Protein AF-A0A955WQE9-F1 (afdb_monomer_lite)

pLDDT: mean 76.76, std 16.3, range [36.97, 96.62]

Structure (mmCIF, N/CA/C/O backbone):
data_AF-A0A955WQE9-F1
#
_entry.id   AF-A0A955WQE9-F1
#
loop_
_atom_site.group_PDB
_atom_site.id
_atom_site.type_symbol
_atom_site.label_atom_id
_atom_site.label_alt_id
_atom_site.label_comp_id
_atom_site.label_asym_id
_atom_site.label_entity_id
_atom_site.label_seq_id
_atom_site.pdbx_PDB_ins_code
_atom_site.Cartn_x
_atom_site.Cartn_y
_atom_site.Cartn_z
_atom_site.occupancy
_atom_site.B_iso_or_equiv
_atom_site.auth_seq_id
_atom_site.auth_comp_id
_atom_site.auth_asym_id
_atom_site.auth_atom_id
_atom_site.pdbx_PDB_model_num
ATOM 1 N N . MET A 1 1 ? 27.965 -3.840 -51.020 1.00 37.88 1 MET A N 1
ATOM 2 C CA . MET A 1 1 ? 28.354 -3.199 -49.748 1.00 37.88 1 MET A CA 1
ATOM 3 C C . MET A 1 1 ? 27.104 -3.129 -48.892 1.00 37.88 1 MET A C 1
ATOM 5 O O . MET A 1 1 ? 26.204 -2.386 -49.250 1.00 37.88 1 MET A O 1
ATOM 9 N N . ALA A 1 2 ? 26.983 -3.985 -47.876 1.00 42.50 2 ALA A N 1
ATOM 10 C CA . ALA A 1 2 ? 25.857 -3.916 -46.949 1.00 42.50 2 ALA A CA 1
ATOM 11 C C . ALA A 1 2 ? 26.084 -2.707 -46.038 1.00 42.50 2 ALA A C 1
ATOM 13 O O . ALA A 1 2 ? 27.062 -2.670 -45.293 1.00 42.50 2 ALA A O 1
ATOM 14 N N . THR A 1 3 ? 25.246 -1.686 -46.172 1.00 39.97 3 THR A N 1
ATOM 15 C CA . THR A 1 3 ? 25.278 -0.503 -45.317 1.00 39.97 3 THR A CA 1
ATOM 16 C C . THR A 1 3 ? 24.664 -0.897 -43.980 1.00 39.97 3 THR A C 1
ATOM 18 O O . THR A 1 3 ? 23.450 -1.031 -43.864 1.00 39.97 3 THR A O 1
ATOM 21 N N . TRP A 1 4 ? 25.509 -1.149 -42.987 1.00 44.38 4 TRP A N 1
ATOM 22 C CA . TRP A 1 4 ? 25.074 -1.387 -41.618 1.00 44.38 4 TRP A CA 1
ATOM 23 C C . TRP A 1 4 ? 24.591 -0.061 -41.030 1.00 44.38 4 TRP A C 1
ATOM 25 O O . TRP A 1 4 ? 25.393 0.822 -40.729 1.00 44.38 4 TRP A O 1
ATOM 35 N N . LEU A 1 5 ? 23.275 0.107 -40.906 1.00 46.66 5 LEU A N 1
ATOM 36 C CA . LEU A 1 5 ? 22.689 1.172 -40.096 1.00 46.66 5 LEU A CA 1
ATOM 37 C C . LEU A 1 5 ? 22.853 0.770 -38.628 1.00 46.66 5 LEU A C 1
ATOM 39 O O . LEU A 1 5 ? 22.017 0.061 -38.078 1.00 46.66 5 LEU A O 1
ATOM 43 N N . ALA A 1 6 ? 23.952 1.188 -38.002 1.00 49.03 6 ALA A N 1
ATOM 44 C CA . ALA A 1 6 ? 24.054 1.142 -36.550 1.00 49.03 6 ALA A CA 1
ATOM 45 C C . ALA A 1 6 ? 23.024 2.125 -35.976 1.00 49.03 6 ALA A C 1
ATOM 47 O O . ALA A 1 6 ? 23.126 3.335 -36.193 1.00 49.03 6 ALA A O 1
ATOM 48 N N . VAL A 1 7 ? 22.012 1.608 -35.279 1.00 56.12 7 VAL A N 1
ATOM 49 C CA . VAL A 1 7 ? 21.087 2.449 -34.516 1.00 56.12 7 VAL A CA 1
ATOM 50 C C . VAL A 1 7 ? 21.885 3.069 -33.368 1.00 56.12 7 VAL A C 1
ATOM 52 O O . VAL A 1 7 ? 22.561 2.361 -32.618 1.00 56.12 7 VAL A O 1
ATOM 55 N N . ALA A 1 8 ? 21.858 4.400 -33.274 1.00 62.56 8 ALA A N 1
ATOM 56 C CA . ALA A 1 8 ? 22.583 5.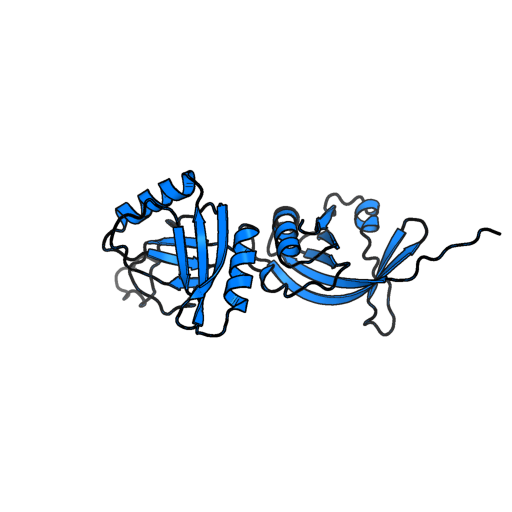149 -32.253 1.00 62.56 8 ALA A CA 1
ATOM 57 C C . ALA A 1 8 ? 22.210 4.658 -30.844 1.00 62.56 8 ALA A C 1
ATOM 59 O O . ALA A 1 8 ? 21.043 4.377 -30.569 1.00 62.56 8 ALA A O 1
ATOM 60 N N . ALA A 1 9 ? 23.204 4.554 -29.960 1.00 71.38 9 ALA A N 1
ATOM 61 C CA . ALA A 1 9 ?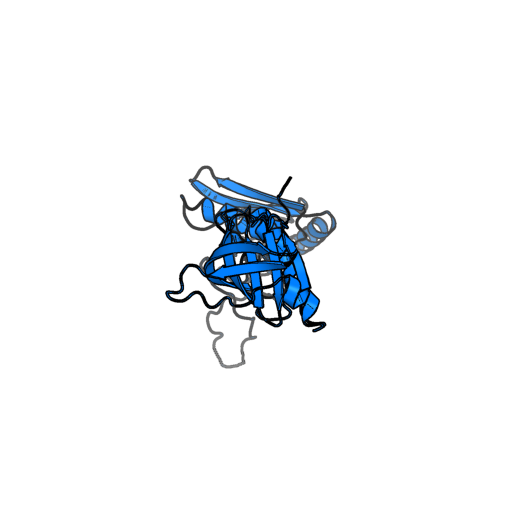 22.993 4.179 -28.569 1.00 71.38 9 ALA A CA 1
ATOM 62 C C . ALA A 1 9 ? 22.065 5.192 -27.874 1.00 71.38 9 ALA A C 1
ATOM 64 O O . ALA A 1 9 ? 22.287 6.402 -27.942 1.00 71.38 9 ALA A O 1
ATOM 65 N N . VAL A 1 10 ? 21.016 4.694 -27.220 1.00 80.69 10 VAL A N 1
ATOM 66 C CA . VAL A 1 10 ? 20.013 5.500 -26.515 1.00 80.69 10 VAL A CA 1
ATOM 67 C C . VAL A 1 10 ? 20.270 5.396 -25.011 1.00 80.69 10 VAL A C 1
ATOM 69 O O . VAL A 1 10 ? 20.357 4.276 -24.501 1.00 80.69 10 VAL A O 1
ATOM 72 N N . PRO A 1 11 ? 20.383 6.511 -24.270 1.00 80.12 11 PRO A N 1
ATOM 73 C CA . PRO A 1 11 ? 20.536 6.452 -22.823 1.00 80.12 11 PRO A CA 1
ATOM 74 C C . PRO A 1 11 ? 19.281 5.855 -22.174 1.00 80.12 11 PRO A C 1
ATOM 76 O O . PRO A 1 11 ? 18.156 6.212 -22.517 1.00 80.12 11 PRO A O 1
ATOM 79 N N . VAL A 1 12 ? 19.483 4.959 -21.215 1.00 82.88 12 VAL A N 1
ATOM 80 C CA . VAL A 1 12 ? 18.438 4.298 -20.427 1.00 82.88 12 VAL A CA 1
ATOM 81 C C . VAL A 1 12 ? 18.809 4.303 -18.948 1.00 82.88 12 VAL A C 1
ATOM 83 O O . VAL A 1 12 ? 19.983 4.392 -18.578 1.00 82.88 12 VAL A O 1
ATOM 86 N N . THR A 1 13 ? 17.809 4.182 -18.080 1.00 84.56 13 THR A N 1
ATOM 87 C CA . THR A 1 13 ? 18.020 4.002 -16.639 1.00 84.56 13 THR A CA 1
ATOM 88 C C . THR A 1 13 ? 17.798 2.542 -16.275 1.00 84.56 13 THR A C 1
ATOM 90 O O . THR A 1 13 ? 16.760 1.972 -16.597 1.00 84.56 13 THR A O 1
ATOM 93 N N . VAL A 1 14 ? 18.764 1.930 -15.593 1.00 84.19 14 VAL A N 1
ATOM 94 C CA . VAL A 1 14 ? 18.676 0.550 -15.112 1.00 84.19 14 VAL A CA 1
ATOM 95 C C . VAL A 1 14 ? 18.511 0.548 -13.600 1.00 84.19 14 VAL A C 1
ATOM 97 O O . VAL A 1 14 ? 19.311 1.155 -12.887 1.00 84.19 14 VAL A O 1
ATOM 100 N N . LEU A 1 15 ? 17.490 -0.152 -13.112 1.00 86.50 15 LEU A N 1
ATOM 101 C CA . LEU A 1 15 ? 17.240 -0.344 -11.687 1.00 86.50 15 LEU A CA 1
ATOM 102 C C . LEU A 1 15 ? 17.448 -1.800 -11.312 1.00 86.50 15 LEU A C 1
ATOM 104 O O . LEU A 1 15 ? 16.881 -2.685 -11.947 1.00 86.50 15 LEU A O 1
ATOM 108 N N . GLU A 1 16 ? 18.206 -2.026 -10.250 1.00 86.31 16 GLU A N 1
ATOM 109 C CA . GLU A 1 16 ? 18.331 -3.319 -9.592 1.00 86.31 16 GLU A CA 1
ATOM 110 C C . GLU A 1 16 ? 17.390 -3.359 -8.389 1.00 86.31 16 GLU A C 1
ATO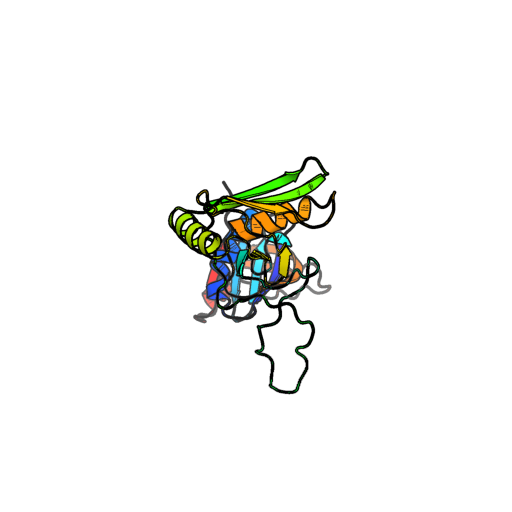M 112 O O . GLU A 1 16 ? 17.493 -2.523 -7.490 1.00 86.31 16 GLU A O 1
ATOM 117 N N . ILE A 1 17 ? 16.480 -4.328 -8.366 1.00 89.19 17 ILE A N 1
ATOM 118 C CA . ILE A 1 17 ? 15.424 -4.435 -7.360 1.00 89.19 17 ILE A CA 1
ATOM 119 C C . ILE A 1 17 ? 15.546 -5.797 -6.673 1.00 89.19 17 ILE A C 1
ATOM 121 O O . ILE A 1 17 ? 15.517 -6.843 -7.326 1.00 89.19 17 ILE A O 1
ATOM 125 N N . GLN A 1 18 ? 15.675 -5.786 -5.349 1.00 89.50 18 GLN A N 1
ATOM 126 C CA . GLN A 1 18 ? 15.636 -6.988 -4.521 1.00 89.50 18 GLN A CA 1
ATOM 127 C C . GLN A 1 18 ? 14.192 -7.408 -4.267 1.00 89.50 18 GLN A C 1
ATOM 129 O O . GLN A 1 18 ? 13.338 -6.560 -3.998 1.00 89.50 18 GLN A O 1
ATOM 134 N N . VAL A 1 19 ? 13.947 -8.718 -4.303 1.00 89.31 19 VAL A N 1
ATOM 135 C CA . VAL A 1 19 ? 12.662 -9.319 -3.941 1.00 89.31 19 VAL A CA 1
ATOM 136 C C . VAL A 1 19 ? 12.876 -10.344 -2.834 1.00 89.31 19 VAL A C 1
ATOM 138 O O . VAL A 1 19 ? 13.626 -11.302 -3.014 1.00 89.31 19 VAL A O 1
ATOM 141 N N . ASP A 1 20 ? 12.175 -10.177 -1.714 1.00 87.12 20 ASP A N 1
ATOM 142 C CA . ASP A 1 20 ? 12.228 -11.103 -0.578 1.00 87.12 20 ASP A CA 1
ATOM 143 C C . ASP A 1 20 ? 11.257 -12.287 -0.795 1.00 87.12 20 ASP A C 1
ATOM 145 O O . ASP A 1 20 ? 10.347 -12.526 -0.004 1.00 87.12 20 ASP A O 1
ATOM 149 N N . GLY A 1 21 ? 11.394 -13.003 -1.919 1.00 85.12 21 GLY A N 1
ATOM 150 C CA . GLY A 1 21 ? 10.501 -14.106 -2.292 1.00 85.12 21 GLY A CA 1
ATOM 151 C C . GLY A 1 21 ? 10.486 -14.428 -3.787 1.00 85.12 21 GLY A C 1
ATOM 152 O O . GLY A 1 21 ? 11.491 -14.281 -4.484 1.00 85.12 21 GLY A O 1
ATOM 153 N N . ASP A 1 22 ? 9.333 -14.884 -4.283 1.00 87.38 22 ASP A N 1
ATOM 154 C CA . ASP A 1 22 ? 9.149 -15.232 -5.693 1.00 87.38 22 ASP A CA 1
ATOM 155 C C . ASP A 1 22 ? 9.042 -13.976 -6.574 1.00 87.38 22 ASP A C 1
ATOM 157 O O . ASP A 1 22 ? 8.016 -13.290 -6.619 1.00 87.38 22 ASP A O 1
ATOM 161 N N . ALA A 1 23 ? 10.117 -13.693 -7.309 1.00 85.75 23 ALA A N 1
ATOM 162 C CA . ALA A 1 23 ? 10.192 -12.576 -8.241 1.00 85.75 23 ALA A CA 1
ATOM 163 C C . ALA A 1 23 ? 9.138 -12.661 -9.361 1.00 85.75 23 ALA A C 1
ATOM 165 O O . ALA A 1 23 ? 8.646 -11.619 -9.796 1.00 85.75 23 ALA A O 1
ATOM 166 N N . ALA A 1 24 ? 8.738 -13.864 -9.789 1.00 85.06 24 ALA A N 1
ATOM 167 C CA . ALA A 1 24 ? 7.729 -14.051 -10.831 1.00 85.06 24 ALA A CA 1
ATOM 168 C C . ALA A 1 24 ? 6.334 -13.619 -10.361 1.00 85.06 24 ALA A C 1
ATOM 170 O O . ALA A 1 24 ? 5.617 -12.935 -11.090 1.00 85.06 24 ALA A O 1
ATOM 171 N N . ALA A 1 25 ? 5.968 -13.948 -9.120 1.00 85.81 25 ALA A N 1
ATOM 172 C CA . ALA A 1 25 ? 4.702 -13.520 -8.523 1.00 85.81 25 ALA A CA 1
ATOM 173 C C . ALA A 1 25 ? 4.640 -11.996 -8.294 1.00 85.81 25 ALA A C 1
ATOM 175 O O . ALA A 1 25 ? 3.571 -11.385 -8.358 1.00 85.81 25 ALA A O 1
ATOM 176 N N . VAL A 1 26 ? 5.791 -11.373 -8.037 1.00 89.19 26 VAL A N 1
ATOM 177 C CA . VAL A 1 26 ? 5.916 -9.940 -7.726 1.00 89.19 26 VAL A CA 1
ATOM 178 C C . VAL A 1 26 ? 5.976 -9.064 -8.972 1.00 89.19 26 VAL A C 1
ATOM 180 O O . VAL A 1 26 ? 5.520 -7.918 -8.941 1.00 89.19 26 VAL A O 1
ATOM 183 N N . ALA A 1 27 ? 6.525 -9.569 -10.073 1.00 88.81 27 ALA A N 1
ATOM 184 C CA . ALA A 1 27 ? 6.809 -8.743 -11.235 1.00 88.81 27 ALA A CA 1
ATOM 185 C C . ALA A 1 27 ? 5.555 -8.119 -11.887 1.00 88.81 27 ALA A C 1
ATOM 187 O O . ALA A 1 27 ? 5.592 -6.916 -12.156 1.00 88.81 27 ALA A O 1
ATOM 188 N N . PRO A 1 28 ? 4.418 -8.826 -12.081 1.00 88.62 28 PRO A N 1
ATOM 189 C CA . PRO A 1 28 ? 3.216 -8.213 -12.653 1.00 88.62 28 PRO A CA 1
ATOM 190 C C . PRO A 1 28 ? 2.626 -7.051 -11.828 1.00 88.62 28 PRO A C 1
ATOM 192 O O . PRO A 1 28 ? 2.362 -5.994 -12.410 1.00 88.62 28 PRO A O 1
ATOM 195 N N . PRO A 1 29 ? 2.397 -7.170 -10.501 1.00 87.19 29 PRO A N 1
ATOM 196 C CA . PRO A 1 29 ? 1.918 -6.034 -9.717 1.00 87.19 29 PRO A CA 1
ATOM 197 C C . PRO A 1 29 ? 2.963 -4.917 -9.586 1.00 87.19 29 PRO A C 1
ATOM 199 O O . PRO A 1 29 ? 2.589 -3.744 -9.623 1.00 87.19 29 PRO A O 1
ATOM 202 N N . LEU A 1 30 ? 4.261 -5.238 -9.523 1.00 88.75 30 LEU A N 1
ATOM 203 C CA . LEU A 1 30 ? 5.309 -4.215 -9.506 1.00 88.75 30 LEU A CA 1
ATOM 204 C C . LEU A 1 30 ? 5.372 -3.434 -10.827 1.00 88.75 30 LEU A C 1
ATOM 206 O O . LEU A 1 30 ? 5.485 -2.212 -10.799 1.00 88.75 30 LEU A O 1
ATOM 210 N N . ALA A 1 31 ? 5.230 -4.097 -11.978 1.00 88.56 31 ALA A N 1
ATOM 211 C CA . ALA A 1 31 ? 5.182 -3.439 -13.283 1.00 88.56 31 ALA A CA 1
ATOM 212 C C . ALA A 1 31 ? 4.044 -2.405 -13.360 1.00 88.56 31 ALA A C 1
ATOM 214 O O . ALA A 1 31 ? 4.257 -1.287 -13.826 1.00 88.56 31 ALA A O 1
ATOM 215 N N . ARG A 1 32 ? 2.854 -2.727 -12.832 1.00 86.00 32 ARG A N 1
ATOM 216 C CA . ARG A 1 32 ? 1.736 -1.767 -12.759 1.00 86.00 32 ARG A CA 1
ATOM 217 C C . ARG A 1 32 ? 2.077 -0.542 -11.910 1.00 86.00 32 ARG A C 1
ATOM 219 O O . ARG A 1 32 ? 1.779 0.573 -12.322 1.00 86.00 32 ARG A O 1
ATOM 226 N N . ARG A 1 33 ? 2.733 -0.735 -10.761 1.00 85.31 33 ARG A N 1
ATOM 227 C CA . ARG A 1 33 ? 3.176 0.367 -9.889 1.00 85.31 33 ARG A CA 1
ATOM 228 C C . ARG A 1 33 ? 4.218 1.250 -10.549 1.00 85.31 33 ARG A C 1
ATOM 230 O O . ARG A 1 33 ? 4.088 2.468 -10.521 1.00 85.31 33 ARG A O 1
ATOM 237 N N . LEU A 1 34 ? 5.231 0.639 -11.157 1.00 87.44 34 LEU A N 1
ATOM 238 C CA . LEU A 1 34 ? 6.271 1.355 -11.889 1.00 87.44 34 LEU A CA 1
ATOM 239 C C . LEU A 1 34 ? 5.647 2.244 -12.975 1.00 87.44 34 LEU A C 1
ATOM 241 O O . LEU A 1 34 ? 6.001 3.418 -13.070 1.00 87.44 34 LEU A O 1
ATOM 245 N N . ALA A 1 35 ? 4.648 1.731 -13.698 1.00 85.25 35 ALA A N 1
ATOM 246 C CA . ALA A 1 35 ? 3.888 2.515 -14.666 1.00 85.25 35 ALA A CA 1
ATOM 247 C C . ALA A 1 35 ? 3.137 3.697 -14.020 1.00 85.25 35 ALA A C 1
ATOM 249 O O . ALA A 1 35 ? 3.189 4.804 -14.549 1.00 85.25 35 ALA A O 1
ATOM 250 N N . THR A 1 36 ? 2.490 3.519 -12.859 1.00 81.62 36 THR A N 1
ATOM 251 C CA . THR A 1 36 ? 1.836 4.622 -12.114 1.00 81.62 36 THR A CA 1
ATOM 252 C C . THR A 1 36 ? 2.818 5.724 -11.693 1.00 81.62 36 THR A C 1
ATOM 254 O O . THR A 1 36 ? 2.419 6.877 -11.569 1.00 81.62 36 THR A O 1
ATOM 257 N N . HIS A 1 37 ? 4.103 5.395 -11.537 1.00 81.00 37 HIS A N 1
ATOM 258 C CA . HIS A 1 37 ? 5.184 6.354 -11.281 1.00 81.00 37 HIS A CA 1
ATOM 259 C C . HIS A 1 37 ? 5.871 6.879 -12.557 1.00 81.00 37 HIS A C 1
ATOM 261 O O . HIS A 1 37 ? 6.941 7.488 -12.493 1.00 81.00 37 HIS A O 1
ATOM 267 N N . GLY A 1 38 ? 5.271 6.649 -13.728 1.00 81.25 38 GLY A N 1
ATOM 268 C CA . GLY A 1 38 ? 5.755 7.156 -15.012 1.00 81.25 38 GLY A CA 1
ATOM 269 C C . GLY A 1 38 ? 6.952 6.399 -15.588 1.00 81.25 38 GLY A C 1
ATOM 270 O O . GLY A 1 38 ? 7.530 6.843 -16.582 1.00 81.25 38 GLY A O 1
ATOM 271 N N . ALA A 1 39 ? 7.340 5.264 -14.999 1.00 86.69 39 ALA A N 1
ATOM 272 C CA . ALA A 1 39 ? 8.346 4.412 -15.609 1.00 86.69 39 ALA A CA 1
ATOM 273 C C . ALA A 1 39 ? 7.758 3.702 -16.832 1.00 86.69 39 ALA A C 1
ATOM 275 O O . ALA A 1 39 ? 6.660 3.153 -16.779 1.00 86.69 39 ALA A O 1
ATOM 276 N N . VAL A 1 40 ? 8.525 3.674 -17.916 1.00 86.69 40 VAL A N 1
ATOM 277 C CA . VAL A 1 40 ? 8.200 2.932 -19.136 1.00 86.69 40 VAL A CA 1
ATOM 278 C C . VAL A 1 40 ? 9.422 2.119 -19.514 1.00 86.69 40 VAL A C 1
ATOM 280 O O . VAL A 1 40 ? 10.536 2.648 -19.500 1.00 86.69 40 VAL A O 1
ATOM 283 N N . GLY A 1 41 ? 9.240 0.837 -19.822 1.00 86.50 41 GLY A N 1
ATOM 284 C CA . GLY A 1 41 ? 10.365 -0.017 -20.178 1.00 86.50 41 GLY A CA 1
ATOM 285 C C . GLY A 1 41 ? 10.109 -1.507 -20.016 1.00 86.50 41 GLY A C 1
ATOM 286 O O . GLY A 1 41 ? 8.976 -1.980 -20.078 1.00 86.50 41 GLY A O 1
ATOM 287 N N . GLU A 1 42 ? 11.192 -2.247 -19.811 1.00 85.88 42 GLU A N 1
ATOM 288 C CA . GLU A 1 42 ? 11.187 -3.706 -19.701 1.00 85.88 42 GLU A CA 1
ATOM 289 C C . GLU A 1 42 ? 11.615 -4.123 -18.292 1.00 85.88 42 GLU A C 1
ATOM 291 O O . GLU A 1 42 ? 12.676 -3.721 -17.810 1.00 85.88 42 GLU A O 1
ATOM 296 N N . LEU A 1 43 ? 10.791 -4.936 -17.635 1.00 87.25 43 LEU A N 1
ATOM 297 C CA . LEU A 1 43 ? 11.082 -5.547 -16.346 1.00 87.25 43 LEU A CA 1
ATOM 298 C C . LEU A 1 43 ? 11.555 -6.984 -16.578 1.00 87.25 43 LEU A C 1
ATOM 300 O O . LEU A 1 43 ? 10.774 -7.856 -16.959 1.00 87.25 43 LEU A O 1
ATOM 304 N N . VAL A 1 44 ? 12.842 -7.227 -16.361 1.00 86.06 44 VAL A N 1
ATOM 305 C CA . VAL A 1 44 ? 13.469 -8.544 -16.488 1.00 86.06 44 VAL A CA 1
ATOM 306 C C . VAL A 1 44 ? 13.393 -9.264 -15.147 1.00 86.06 44 VAL A C 1
ATOM 308 O O . VAL A 1 44 ? 13.842 -8.738 -14.125 1.00 86.06 44 VAL A O 1
ATOM 311 N N . VAL A 1 45 ? 12.840 -10.473 -15.161 1.00 86.12 45 VAL A N 1
ATOM 312 C CA . VAL A 1 45 ? 12.614 -11.295 -13.971 1.00 86.12 45 VAL A CA 1
ATOM 313 C C . VAL A 1 45 ? 13.691 -12.362 -13.842 1.00 86.12 45 VAL A C 1
ATOM 315 O O . VAL A 1 45 ? 13.953 -13.099 -14.790 1.00 86.12 45 VAL A O 1
ATOM 318 N N . GLN A 1 46 ? 14.314 -12.442 -12.666 1.00 82.56 46 GLN A N 1
ATOM 319 C CA . GLN A 1 46 ? 15.286 -13.471 -12.295 1.00 82.56 46 GLN A CA 1
ATOM 320 C C . GLN A 1 46 ? 15.001 -13.969 -10.867 1.00 82.56 46 GLN A C 1
ATOM 322 O O . GLN A 1 46 ? 14.400 -13.242 -10.073 1.00 82.56 46 GLN A O 1
ATOM 327 N N . PRO A 1 47 ? 15.458 -15.171 -10.477 1.00 80.00 47 PRO A N 1
ATOM 328 C CA . PRO A 1 47 ? 15.293 -15.650 -9.105 1.00 80.00 47 PRO A CA 1
ATOM 329 C C . PRO A 1 47 ? 15.835 -14.649 -8.065 1.00 80.00 47 PRO A C 1
ATOM 331 O O . PRO A 1 47 ? 17.024 -14.327 -8.050 1.00 80.00 47 PRO A O 1
ATOM 334 N N . GLY A 1 48 ? 14.944 -14.131 -7.210 1.00 81.38 48 GLY A N 1
ATOM 335 C CA . GLY A 1 48 ? 15.251 -13.176 -6.135 1.00 81.38 48 GLY A CA 1
ATOM 336 C C . GLY A 1 48 ? 15.591 -11.741 -6.569 1.00 81.38 48 GLY A C 1
ATOM 337 O O . GLY A 1 48 ? 15.895 -10.911 -5.708 1.00 81.38 48 GLY A O 1
ATOM 338 N N . ARG A 1 49 ? 15.569 -11.416 -7.872 1.00 85.69 49 ARG A N 1
ATOM 339 C CA . ARG A 1 49 ? 15.898 -10.070 -8.382 1.00 85.69 49 ARG A CA 1
ATOM 340 C C . ARG A 1 49 ? 15.046 -9.669 -9.576 1.00 85.69 49 ARG A C 1
ATOM 342 O O . ARG A 1 49 ? 14.743 -10.478 -10.447 1.00 85.69 49 ARG A O 1
ATOM 349 N N . LEU A 1 50 ? 14.747 -8.379 -9.656 1.00 87.81 50 LEU A N 1
ATOM 350 C CA . LEU A 1 50 ? 14.118 -7.758 -10.814 1.00 87.81 50 LEU A CA 1
ATOM 351 C C . LEU A 1 50 ? 15.013 -6.644 -11.350 1.00 87.81 50 LEU A C 1
ATOM 353 O O . LEU A 1 50 ? 15.654 -5.927 -10.581 1.00 87.81 50 LEU A O 1
ATOM 357 N N . TRP A 1 51 ? 15.032 -6.492 -12.671 1.00 87.94 51 TRP A N 1
ATOM 358 C CA . TRP A 1 51 ? 15.775 -5.430 -13.340 1.00 87.94 51 TRP A CA 1
ATOM 359 C C . TRP A 1 51 ? 14.838 -4.618 -14.211 1.00 87.94 51 TRP A C 1
ATOM 361 O O . TRP A 1 51 ? 14.271 -5.155 -15.158 1.00 87.94 51 TRP A O 1
ATOM 371 N N . LEU A 1 52 ? 14.680 -3.332 -13.911 1.00 87.19 52 LEU A N 1
ATOM 372 C CA . LEU A 1 52 ? 13.954 -2.432 -14.801 1.00 87.19 52 LEU A CA 1
ATOM 373 C C . LEU A 1 52 ? 14.944 -1.760 -15.742 1.00 87.19 52 LEU A C 1
ATOM 375 O O . LEU A 1 52 ? 15.854 -1.080 -15.277 1.00 87.19 52 LEU A O 1
ATOM 379 N N . VAL A 1 53 ? 14.733 -1.899 -17.046 1.00 86.38 53 VAL A N 1
ATOM 380 C CA . VAL A 1 53 ? 15.389 -1.086 -18.073 1.00 86.38 53 VAL A CA 1
ATOM 381 C C . VAL A 1 53 ? 14.384 -0.035 -18.531 1.00 86.38 53 VAL A C 1
ATOM 383 O O . VAL A 1 53 ? 13.526 -0.312 -19.368 1.00 86.38 53 VAL A O 1
ATOM 386 N N . ALA A 1 54 ? 14.460 1.156 -17.944 1.00 84.38 54 ALA A N 1
ATOM 387 C CA . ALA A 1 54 ? 13.554 2.261 -18.220 1.00 84.38 54 ALA A CA 1
ATOM 388 C C . ALA A 1 54 ? 14.047 3.095 -19.413 1.00 84.38 54 ALA A C 1
ATOM 390 O O . ALA A 1 54 ? 15.191 3.558 -19.437 1.00 84.38 54 ALA A O 1
ATOM 391 N N . SER A 1 55 ? 13.172 3.288 -20.401 1.00 74.94 55 SER A N 1
ATOM 392 C CA . SER A 1 55 ? 13.423 4.101 -21.599 1.00 74.94 55 SER A CA 1
ATOM 393 C C . SER A 1 55 ? 13.145 5.591 -21.390 1.00 74.94 55 SER A C 1
ATOM 395 O O . SER A 1 55 ? 13.645 6.418 -22.145 1.00 74.94 55 SER A O 1
ATOM 397 N N . SER A 1 56 ? 12.346 5.941 -20.383 1.00 68.94 56 SER A N 1
ATOM 398 C CA . SER A 1 56 ? 12.166 7.309 -19.894 1.00 68.94 56 SER A CA 1
ATOM 399 C C . SER A 1 56 ? 12.776 7.426 -18.505 1.00 68.94 56 SER A C 1
ATOM 401 O O . SER A 1 56 ? 12.777 6.454 -17.747 1.00 68.94 56 SER A O 1
ATOM 403 N N . GLY A 1 57 ? 13.299 8.614 -18.176 1.00 60.88 57 GLY A N 1
ATOM 404 C CA . GLY A 1 57 ? 13.763 8.915 -16.826 1.00 60.88 57 GLY A CA 1
ATOM 405 C C . GLY A 1 57 ? 12.624 8.609 -15.860 1.00 60.88 57 GLY A C 1
ATOM 406 O O . GLY A 1 57 ? 11.578 9.257 -15.961 1.00 60.88 57 GLY A O 1
ATOM 407 N N . PRO A 1 58 ? 12.761 7.590 -15.001 1.00 62.72 58 PRO A N 1
ATOM 408 C CA . PRO A 1 58 ? 11.682 7.273 -14.101 1.00 62.72 58 PRO A CA 1
ATOM 409 C C . PRO A 1 58 ? 11.501 8.470 -13.166 1.00 62.72 58 PRO A C 1
ATOM 411 O O . PRO A 1 58 ? 12.489 9.079 -12.750 1.00 62.72 58 PRO A O 1
ATOM 414 N N . GLY A 1 59 ? 10.255 8.846 -12.879 1.00 64.31 59 GLY A N 1
ATOM 415 C CA . GLY A 1 59 ? 9.978 9.886 -11.894 1.00 64.31 59 GLY A CA 1
ATOM 416 C C . GLY A 1 59 ? 10.455 9.473 -10.498 1.00 64.31 59 GLY A C 1
ATOM 417 O O . GLY A 1 59 ? 11.322 8.618 -10.315 1.00 64.31 59 GLY A O 1
ATOM 418 N N . GLU A 1 60 ? 9.854 10.038 -9.459 1.00 70.62 60 GLU A N 1
ATOM 419 C CA . GLU A 1 60 ? 10.117 9.547 -8.111 1.00 70.62 60 GLU A CA 1
ATOM 420 C C . GLU A 1 60 ? 9.569 8.118 -7.942 1.00 70.62 60 GLU A C 1
ATOM 422 O O . GLU A 1 60 ? 8.365 7.909 -7.792 1.00 70.62 60 GLU A O 1
ATOM 427 N N . LEU A 1 61 ? 10.456 7.117 -7.984 1.00 75.25 61 LEU A N 1
ATOM 428 C CA . LEU A 1 61 ? 10.091 5.699 -7.884 1.00 75.25 61 LEU A CA 1
ATOM 429 C C . LEU A 1 61 ? 10.025 5.167 -6.462 1.00 75.25 61 LEU A C 1
ATOM 431 O O . LEU A 1 61 ? 9.658 4.012 -6.275 1.00 75.25 61 LEU A O 1
ATOM 435 N N . THR A 1 62 ? 10.372 5.962 -5.454 1.00 71.75 62 THR A N 1
ATOM 436 C CA . THR A 1 62 ? 10.312 5.535 -4.049 1.00 71.75 62 THR A CA 1
ATOM 437 C C . THR A 1 62 ? 8.919 5.003 -3.693 1.00 71.75 62 THR A C 1
ATOM 439 O O . THR A 1 62 ? 8.790 4.001 -2.993 1.00 71.75 62 THR A O 1
ATOM 442 N N . GLY A 1 63 ? 7.869 5.605 -4.262 1.00 68.06 63 GLY A N 1
ATOM 443 C CA . GLY A 1 63 ? 6.489 5.136 -4.137 1.00 68.06 63 GLY A CA 1
ATOM 444 C C . GLY A 1 63 ? 6.144 3.871 -4.937 1.00 68.06 63 GLY A C 1
ATOM 445 O O . GLY A 1 63 ? 5.057 3.347 -4.778 1.00 68.06 63 GLY A O 1
ATOM 446 N N . ALA A 1 64 ? 7.021 3.320 -5.772 1.00 75.56 64 ALA A N 1
ATOM 447 C CA . ALA A 1 64 ? 6.769 2.031 -6.425 1.00 75.56 64 ALA A CA 1
ATOM 448 C C . ALA A 1 64 ? 7.193 0.840 -5.543 1.00 75.56 64 ALA A C 1
ATOM 450 O O . ALA A 1 64 ? 6.667 -0.267 -5.701 1.00 75.56 64 ALA A O 1
ATOM 451 N N . PHE A 1 65 ? 8.121 1.068 -4.608 1.00 81.44 65 PHE A N 1
ATOM 452 C CA . PHE A 1 65 ? 8.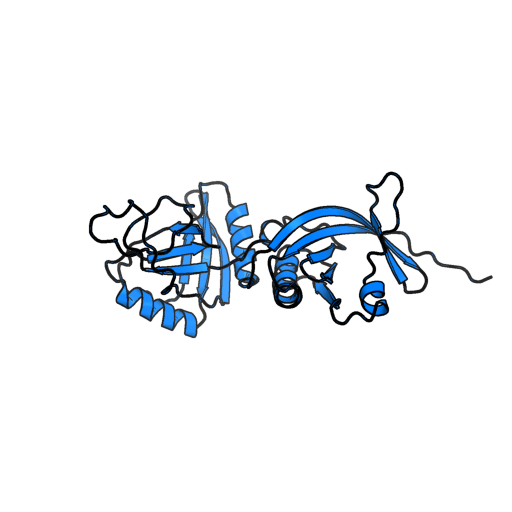730 0.046 -3.753 1.00 81.44 65 PHE A CA 1
ATOM 453 C C . PHE A 1 65 ? 8.072 -0.018 -2.365 1.00 81.44 65 PHE A C 1
ATOM 455 O O . PHE A 1 65 ? 7.487 0.958 -1.906 1.00 81.44 65 PHE A O 1
ATOM 462 N N . GLY A 1 66 ? 8.158 -1.167 -1.688 1.00 77.00 66 GLY A N 1
ATOM 463 C CA . GLY A 1 66 ? 7.401 -1.468 -0.461 1.00 77.00 66 GLY A CA 1
ATOM 464 C C . GLY A 1 66 ? 6.099 -2.232 -0.729 1.00 77.00 66 GLY A C 1
ATOM 465 O O . GLY A 1 66 ? 5.689 -2.406 -1.875 1.00 77.00 66 GLY A O 1
ATOM 466 N N . ARG A 1 67 ? 5.425 -2.730 0.314 1.00 78.69 67 ARG A N 1
ATOM 467 C CA . ARG A 1 67 ? 4.261 -3.620 0.137 1.00 78.69 67 ARG A CA 1
ATOM 468 C C . ARG A 1 67 ? 3.016 -2.926 -0.392 1.00 78.69 67 ARG A C 1
ATOM 470 O O . ARG A 1 67 ? 2.256 -3.585 -1.083 1.00 78.69 67 ARG A O 1
ATOM 477 N N . GLY A 1 68 ? 2.826 -1.626 -0.179 1.00 82.25 68 GLY A N 1
ATOM 478 C CA . GLY A 1 68 ? 1.589 -0.897 -0.483 1.00 82.25 68 GLY A CA 1
ATOM 479 C C . GLY A 1 68 ? 0.324 -1.571 0.048 1.00 82.25 68 GLY A C 1
ATOM 480 O O . GLY A 1 68 ? -0.636 -1.750 -0.698 1.00 82.25 68 GLY A O 1
ATOM 481 N N . GLU A 1 69 ? 0.343 -1.988 1.307 1.00 85.69 69 GLU A N 1
ATOM 482 C CA . GLU A 1 69 ? -0.748 -2.705 1.953 1.00 85.69 69 GLU A CA 1
ATOM 483 C C . GLU A 1 69 ? -1.427 -1.820 3.006 1.00 85.69 69 GLU A C 1
ATOM 485 O O . GLU A 1 69 ? -0.797 -1.411 3.978 1.00 85.69 69 GLU A O 1
ATOM 490 N N . LEU A 1 70 ? -2.720 -1.538 2.821 1.00 90.19 70 LEU A N 1
ATOM 491 C CA . LEU A 1 70 ? -3.571 -0.881 3.817 1.00 90.19 70 LEU A CA 1
ATOM 492 C C . LEU A 1 70 ? -4.304 -1.955 4.621 1.00 90.19 70 LEU A C 1
ATOM 494 O O . LEU A 1 70 ? -4.871 -2.863 4.023 1.00 90.19 70 LEU A O 1
ATOM 498 N N . ARG A 1 71 ? -4.335 -1.858 5.952 1.00 91.31 71 ARG A N 1
ATOM 499 C CA . ARG A 1 71 ? -5.043 -2.819 6.814 1.00 91.31 71 ARG A CA 1
ATOM 500 C C . ARG A 1 71 ? -5.790 -2.131 7.945 1.00 91.31 71 ARG A C 1
ATOM 502 O O . ARG A 1 71 ? -5.385 -1.072 8.424 1.00 91.31 71 ARG A O 1
ATOM 509 N N . PHE A 1 72 ? -6.869 -2.765 8.390 1.00 92.56 72 PHE A N 1
ATOM 510 C CA . PHE A 1 72 ? -7.693 -2.301 9.503 1.00 92.56 72 PHE A CA 1
ATOM 511 C C . PHE A 1 72 ? -7.802 -3.388 10.557 1.00 92.56 72 PHE A C 1
ATOM 513 O O . PHE A 1 72 ? -8.310 -4.464 10.262 1.00 92.56 72 PHE A O 1
ATOM 520 N N . ALA A 1 73 ? -7.361 -3.118 11.781 1.00 91.31 73 ALA A N 1
ATOM 521 C CA . ALA A 1 73 ? -7.333 -4.128 12.834 1.00 91.31 73 ALA A CA 1
ATOM 522 C C . ALA A 1 73 ? -7.890 -3.589 14.160 1.00 91.31 73 ALA A C 1
ATOM 524 O O . ALA A 1 73 ? -7.692 -2.414 14.474 1.00 91.31 73 ALA A O 1
ATOM 525 N N . PRO A 1 74 ? -8.557 -4.422 14.977 1.00 89.88 74 PRO A N 1
ATOM 526 C CA . PRO A 1 74 ? -8.895 -4.049 16.345 1.00 89.88 74 PRO A CA 1
ATOM 527 C C . PRO A 1 74 ? -7.639 -3.677 17.146 1.00 89.88 74 PRO A C 1
ATOM 529 O O . PRO A 1 74 ? -6.619 -4.370 17.072 1.00 89.88 74 PRO A O 1
ATOM 532 N N . ALA A 1 75 ? -7.732 -2.616 17.946 1.00 84.88 75 ALA A N 1
ATOM 533 C CA . ALA A 1 75 ? -6.664 -2.177 18.839 1.00 84.88 75 ALA A CA 1
ATOM 534 C C . ALA A 1 75 ? -7.184 -1.970 20.267 1.00 84.88 75 ALA A C 1
ATOM 536 O O . ALA A 1 75 ? -8.330 -1.569 20.471 1.00 84.88 75 ALA A O 1
ATOM 537 N N . PHE A 1 76 ? -6.333 -2.212 21.264 1.00 73.38 76 PHE A N 1
ATOM 538 C CA . PHE A 1 76 ? -6.672 -1.977 22.677 1.00 73.38 76 PHE A CA 1
ATOM 539 C C . PHE A 1 76 ? -5.988 -0.726 23.252 1.00 73.38 76 PHE A C 1
ATOM 541 O O . PHE A 1 76 ? -6.526 -0.063 24.139 1.00 73.38 76 PHE A O 1
ATOM 548 N N . GLU A 1 77 ? -4.856 -0.316 22.679 1.00 68.38 77 GLU A N 1
ATOM 549 C CA . GLU A 1 77 ? -4.074 0.849 23.104 1.00 68.38 77 GLU A CA 1
ATOM 550 C C . GLU A 1 77 ? -3.732 1.756 21.900 1.00 68.38 77 GLU A C 1
ATOM 552 O O . GLU A 1 77 ? -3.844 1.327 20.755 1.00 68.38 77 GLU A O 1
ATOM 557 N N . THR A 1 78 ? -3.398 3.034 22.138 1.00 63.75 78 THR A N 1
ATOM 558 C CA . THR A 1 78 ? -3.093 4.024 21.076 1.00 63.75 78 THR A CA 1
ATOM 559 C C . THR A 1 78 ? -1.577 4.247 20.997 1.00 63.75 78 THR A C 1
ATOM 561 O O . THR A 1 78 ? -1.075 5.013 21.818 1.00 63.75 78 THR A O 1
ATOM 564 N N . PRO A 1 79 ? -0.850 3.599 20.068 1.00 63.19 79 PRO A N 1
ATOM 565 C CA . PRO A 1 79 ? 0.585 3.793 19.898 1.00 63.19 79 PRO A CA 1
ATOM 566 C C . PRO A 1 79 ? 0.900 5.184 19.341 1.00 63.19 79 PRO A C 1
ATOM 568 O O . PRO A 1 79 ? 0.047 5.840 18.736 1.00 63.19 79 PRO A O 1
ATOM 571 N N . GLU A 1 80 ? 2.154 5.601 19.500 1.00 63.50 80 GLU A N 1
ATOM 572 C CA . GLU A 1 80 ? 2.692 6.741 18.758 1.00 63.50 80 GLU A CA 1
ATOM 573 C C . GLU A 1 80 ? 2.702 6.429 17.243 1.00 63.50 80 GLU A C 1
ATOM 575 O O . GLU A 1 80 ? 3.030 5.296 16.857 1.00 63.50 80 GLU A O 1
ATOM 580 N N . PRO A 1 81 ? 2.339 7.391 16.369 1.00 62.19 81 PRO A N 1
ATOM 581 C CA . PRO A 1 81 ? 2.368 7.203 14.916 1.00 62.19 81 PRO A CA 1
ATOM 582 C C . PRO A 1 81 ? 3.740 6.739 14.399 1.00 62.19 81 PRO A C 1
ATOM 584 O O . PRO A 1 81 ? 4.770 7.236 14.846 1.00 62.19 81 PRO A O 1
ATOM 587 N N . GLY A 1 82 ? 3.760 5.805 13.440 1.00 59.72 82 GLY A N 1
ATOM 588 C CA . GLY A 1 82 ? 4.996 5.264 12.844 1.00 59.72 82 GLY A CA 1
ATOM 589 C C . GLY A 1 82 ? 5.592 4.051 13.573 1.00 59.72 82 GLY A C 1
ATOM 590 O O . GLY A 1 82 ? 6.600 3.498 13.137 1.00 59.72 82 GLY A O 1
ATOM 591 N N . THR A 1 83 ? 4.961 3.593 14.658 1.00 62.28 83 THR A N 1
ATOM 592 C CA . THR A 1 83 ? 5.362 2.371 15.372 1.00 62.28 83 THR A CA 1
ATOM 593 C C . THR A 1 83 ? 4.976 1.116 14.574 1.00 62.28 83 THR A C 1
ATOM 595 O O . THR A 1 83 ? 3.835 0.992 14.121 1.00 62.28 83 THR A O 1
ATOM 598 N N . VAL A 1 84 ? 5.897 0.154 14.441 1.00 58.69 84 VAL A N 1
ATOM 599 C CA . VAL A 1 84 ? 5.607 -1.196 13.914 1.00 58.69 84 VAL A CA 1
ATOM 600 C C . VAL A 1 84 ? 4.943 -2.030 15.028 1.00 58.69 84 VAL A C 1
ATOM 602 O O . VAL A 1 84 ? 5.534 -2.142 16.109 1.00 58.69 84 VAL A O 1
ATOM 605 N N . PRO A 1 85 ? 3.734 -2.598 14.834 1.00 54.12 85 PRO A N 1
ATOM 606 C CA . PRO A 1 85 ? 3.096 -3.464 15.815 1.00 54.12 85 PRO A CA 1
ATOM 607 C C . PRO A 1 85 ? 3.964 -4.682 16.126 1.00 54.12 85 PRO A C 1
ATOM 609 O O . PRO A 1 85 ? 4.629 -5.234 15.253 1.00 54.12 85 PRO A O 1
ATOM 612 N N . ARG A 1 86 ? 3.907 -5.150 17.374 1.00 53.66 86 ARG A N 1
ATOM 613 C CA . ARG A 1 86 ? 4.333 -6.509 17.719 1.00 53.66 86 ARG A CA 1
ATOM 614 C C . ARG A 1 86 ? 3.096 -7.393 17.837 1.00 53.66 86 ARG A C 1
ATOM 616 O O . ARG A 1 86 ? 2.057 -6.930 18.311 1.00 53.66 86 ARG A O 1
ATOM 623 N N . LEU A 1 87 ? 3.222 -8.655 17.425 1.00 47.72 87 LEU A N 1
ATOM 624 C CA . LEU A 1 87 ? 2.203 -9.687 17.637 1.00 47.72 87 LEU A CA 1
ATOM 625 C C . LEU A 1 87 ? 1.752 -9.692 19.107 1.00 47.72 87 LEU A C 1
ATOM 627 O O . LEU A 1 87 ? 2.577 -9.593 20.016 1.00 47.72 87 LEU A O 1
ATOM 631 N N . TYR A 1 88 ? 0.438 -9.798 19.338 1.00 46.75 88 TYR A N 1
ATOM 632 C CA . TYR A 1 88 ? -0.121 -9.974 20.680 1.00 46.75 88 TYR A CA 1
ATOM 633 C C . TYR A 1 88 ? 0.421 -11.269 21.297 1.00 46.75 88 TYR A C 1
ATOM 635 O O . TYR A 1 88 ? -0.001 -12.364 20.923 1.00 46.75 88 TYR A O 1
ATOM 643 N N . GLU A 1 89 ? 1.337 -11.144 22.254 1.00 51.41 89 GLU A N 1
ATOM 644 C CA . GLU A 1 89 ? 1.713 -12.238 23.144 1.00 51.41 89 GLU A CA 1
ATOM 645 C C . GLU A 1 89 ? 0.803 -12.184 24.382 1.00 51.41 89 GLU A C 1
ATOM 647 O O . GLU A 1 89 ? 0.818 -11.178 25.101 1.00 51.41 89 GLU A O 1
ATOM 652 N N . PRO A 1 90 ? -0.019 -13.218 24.649 1.00 52.06 90 PRO A N 1
ATOM 653 C CA . PRO A 1 90 ? -0.852 -13.235 25.841 1.00 52.06 90 PRO A CA 1
ATOM 654 C C . PRO A 1 90 ? 0.022 -13.156 27.103 1.00 52.06 90 PRO A C 1
ATOM 656 O O . PRO A 1 90 ? 1.087 -13.781 27.152 1.00 52.06 90 PRO A O 1
ATOM 659 N N . PRO A 1 91 ? -0.410 -12.421 28.144 1.00 53.69 91 PRO A N 1
ATOM 660 C CA . PRO A 1 91 ? 0.372 -12.266 29.362 1.00 53.69 91 PRO A CA 1
ATOM 661 C C . PRO A 1 91 ? 0.665 -13.630 29.995 1.00 53.69 91 PRO A C 1
ATOM 663 O O . PRO A 1 91 ? -0.241 -14.380 30.365 1.00 53.69 91 PRO A O 1
ATOM 666 N N . VAL A 1 92 ? 1.951 -13.948 30.145 1.00 63.53 92 VAL A N 1
ATOM 667 C CA . VAL A 1 92 ? 2.396 -15.142 30.868 1.00 63.53 92 VAL A CA 1
ATOM 668 C C . VAL A 1 92 ? 2.227 -14.887 32.366 1.00 63.53 92 VAL A C 1
ATOM 670 O O . VAL A 1 92 ? 2.736 -13.903 32.901 1.00 63.53 92 VAL A O 1
ATOM 673 N N . LYS A 1 93 ? 1.511 -15.780 33.060 1.00 68.69 93 LYS A N 1
ATOM 674 C CA . LYS A 1 93 ? 1.229 -15.688 34.502 1.00 68.69 93 LYS A CA 1
ATOM 675 C C . LYS A 1 93 ? 2.510 -15.389 35.300 1.00 68.69 93 LYS A C 1
ATOM 677 O O . LYS A 1 93 ? 3.449 -16.178 35.277 1.00 68.69 93 LYS A O 1
ATOM 682 N N . GLY A 1 94 ? 2.526 -14.272 36.031 1.00 68.81 94 GLY A N 1
ATOM 683 C CA . GLY A 1 94 ? 3.657 -13.864 36.878 1.00 68.81 94 GLY A CA 1
ATOM 684 C C . GLY A 1 94 ? 4.700 -12.964 36.206 1.00 68.81 94 GLY A C 1
ATOM 685 O O . GLY A 1 94 ? 5.660 -12.579 36.868 1.00 68.81 94 GLY A O 1
ATOM 686 N N . ARG A 1 95 ? 4.518 -12.588 34.934 1.00 60.62 95 ARG A N 1
ATOM 687 C CA . ARG A 1 95 ? 5.223 -11.456 34.318 1.00 60.62 95 ARG A CA 1
ATOM 688 C C . ARG A 1 95 ? 4.230 -10.331 34.060 1.00 60.62 95 ARG A C 1
ATOM 690 O O . ARG A 1 95 ? 3.151 -10.571 33.525 1.00 60.62 95 ARG A O 1
ATOM 697 N N . GLU A 1 96 ? 4.593 -9.114 34.455 1.00 50.38 96 GLU A N 1
ATOM 698 C CA . GLU A 1 96 ? 3.885 -7.920 34.001 1.00 50.38 96 GLU A CA 1
ATOM 699 C C . GLU A 1 96 ? 3.993 -7.889 32.475 1.00 50.38 96 GLU A C 1
ATOM 701 O O . GLU A 1 96 ? 5.090 -8.059 31.930 1.00 50.38 96 GLU A O 1
ATOM 706 N N . ALA A 1 97 ? 2.855 -7.782 31.784 1.00 48.72 97 ALA A N 1
ATOM 707 C CA . ALA A 1 97 ? 2.875 -7.659 30.337 1.00 48.72 97 ALA A CA 1
ATOM 708 C C . ALA A 1 97 ? 3.752 -6.442 30.012 1.00 48.72 97 ALA A C 1
ATOM 710 O O . ALA A 1 97 ? 3.507 -5.371 30.579 1.00 48.72 97 ALA A O 1
ATOM 711 N N . PRO A 1 98 ? 4.789 -6.570 29.165 1.00 47.03 98 PRO A N 1
ATOM 712 C CA . PRO A 1 98 ? 5.491 -5.380 28.713 1.00 47.03 98 PRO A CA 1
ATOM 713 C C . PRO A 1 98 ? 4.427 -4.433 28.140 1.00 47.03 98 PRO A C 1
ATOM 715 O O . PRO A 1 98 ? 3.532 -4.930 27.455 1.00 47.03 98 PRO A O 1
ATOM 718 N N . LYS A 1 99 ? 4.481 -3.121 28.439 1.00 45.56 99 LYS A N 1
ATOM 719 C CA . LYS A 1 99 ? 3.609 -2.085 27.838 1.00 45.56 99 LYS A CA 1
ATOM 720 C C . LYS A 1 99 ? 3.805 -2.104 26.322 1.00 45.56 99 LYS A C 1
ATOM 722 O O . LYS A 1 99 ? 4.609 -1.363 25.767 1.00 45.56 99 LYS A O 1
ATOM 727 N N . THR A 1 100 ? 3.155 -3.053 25.679 1.00 49.44 100 THR A N 1
ATOM 728 C CA . THR A 1 100 ? 3.384 -3.454 24.304 1.00 49.44 100 THR A CA 1
ATOM 729 C C . THR A 1 100 ? 2.032 -3.352 23.665 1.00 49.44 100 THR A C 1
ATOM 731 O O . THR A 1 100 ? 1.111 -4.088 24.003 1.00 49.44 100 THR A O 1
ATOM 734 N N . TRP A 1 101 ? 1.914 -2.378 22.781 1.00 59.72 101 TRP A N 1
ATOM 735 C CA . TRP A 1 101 ? 0.693 -2.066 22.070 1.00 59.72 101 TRP A CA 1
ATOM 736 C C . TRP A 1 101 ? 0.140 -3.319 21.393 1.00 59.72 101 TRP A C 1
ATOM 738 O O . TRP A 1 101 ? 0.852 -4.017 20.670 1.00 59.72 101 TRP A O 1
ATOM 748 N N . HIS A 1 102 ? -1.137 -3.599 21.620 1.00 66.06 102 HIS A N 1
ATOM 749 C CA . HIS A 1 102 ? -1.786 -4.786 21.089 1.00 66.06 102 HIS A CA 1
ATOM 750 C C . HIS A 1 102 ? -2.697 -4.412 19.918 1.00 66.06 102 HIS A C 1
ATOM 752 O O . HIS A 1 102 ? -3.816 -3.926 20.113 1.00 66.06 102 HIS A O 1
ATOM 758 N N . VAL A 1 103 ? -2.202 -4.647 18.701 1.00 73.31 103 VAL A N 1
ATOM 759 C CA . VAL A 1 103 ? -3.024 -4.734 17.489 1.00 73.31 103 VAL A CA 1
ATOM 760 C C . VAL A 1 103 ? -3.318 -6.210 17.244 1.00 73.31 103 VAL A C 1
ATOM 762 O O . VAL A 1 103 ? -2.405 -7.037 17.234 1.00 73.31 103 VAL A O 1
ATOM 765 N N . ARG A 1 104 ? -4.589 -6.567 17.043 1.00 76.12 104 ARG A N 1
ATOM 766 C CA . ARG A 1 104 ? -4.970 -7.941 16.683 1.00 76.12 104 ARG A CA 1
ATOM 767 C C . ARG A 1 104 ? -4.762 -8.141 15.189 1.00 76.12 104 ARG A C 1
ATOM 769 O O . ARG A 1 104 ? -5.712 -8.160 14.417 1.00 76.12 104 ARG A O 1
ATOM 776 N N . GLU A 1 105 ? -3.505 -8.256 14.781 1.00 70.81 105 GLU A N 1
ATOM 777 C CA . GLU A 1 105 ? -3.131 -8.375 13.368 1.00 70.81 105 GLU A CA 1
ATOM 778 C C . GLU A 1 105 ? -3.746 -9.609 12.690 1.00 70.81 105 GLU A C 1
ATOM 780 O O . GLU A 1 105 ? -4.149 -9.536 11.536 1.00 70.81 105 GLU A O 1
ATOM 785 N N . ALA A 1 106 ? -3.934 -10.706 13.429 1.00 75.56 106 ALA A N 1
ATOM 786 C CA . ALA A 1 106 ? -4.638 -11.895 12.939 1.00 75.56 106 ALA A CA 1
ATOM 787 C C . ALA A 1 106 ? -6.117 -11.639 12.572 1.00 75.56 106 ALA A C 1
ATOM 789 O O . ALA A 1 106 ? -6.729 -12.442 11.875 1.00 75.56 106 ALA A O 1
ATOM 790 N N . GLU A 1 107 ? -6.694 -10.530 13.038 1.00 81.81 107 GLU A N 1
ATOM 791 C CA . GLU A 1 107 ? -8.053 -10.074 12.719 1.00 81.81 107 GLU A CA 1
ATOM 792 C C . GLU A 1 107 ? -8.050 -8.847 11.806 1.00 81.81 107 GLU A C 1
ATOM 794 O O . GLU A 1 107 ? -9.069 -8.165 11.674 1.00 81.81 107 GLU A O 1
ATOM 799 N N . ALA A 1 108 ? -6.907 -8.539 11.191 1.00 87.81 108 ALA A N 1
ATOM 800 C CA . ALA A 1 108 ? -6.809 -7.440 10.257 1.00 87.81 108 ALA A CA 1
ATOM 801 C C . ALA A 1 108 ? -7.642 -7.719 8.999 1.00 87.81 108 ALA A C 1
ATOM 803 O O . ALA A 1 108 ? -7.496 -8.740 8.327 1.00 87.81 108 ALA A O 1
ATOM 804 N N . MET A 1 109 ? -8.486 -6.754 8.658 1.00 91.94 109 MET A N 1
ATOM 805 C CA . MET A 1 109 ? -9.175 -6.684 7.383 1.00 91.94 109 MET A CA 1
ATOM 806 C C . MET A 1 109 ? -8.247 -6.083 6.321 1.00 91.94 109 MET A C 1
ATOM 808 O O . MET A 1 109 ? -7.646 -5.025 6.542 1.00 91.94 109 MET A O 1
ATOM 812 N N . HIS A 1 110 ? -8.227 -6.707 5.141 1.00 91.44 110 HIS A N 1
ATOM 813 C CA . HIS A 1 110 ? -7.569 -6.195 3.938 1.00 91.44 110 HIS A CA 1
ATOM 814 C C . HIS A 1 110 ? -8.632 -5.572 3.017 1.00 91.44 110 HIS A C 1
ATOM 816 O O . HIS A 1 110 ? -9.477 -6.292 2.480 1.00 91.44 110 HIS A O 1
ATOM 822 N N . PRO A 1 111 ? -8.647 -4.243 2.836 1.00 90.69 111 PRO A N 1
ATOM 823 C CA . PRO A 1 111 ? -9.646 -3.575 2.028 1.00 90.69 111 PRO A CA 1
ATOM 824 C C . PRO A 1 111 ? -9.397 -3.824 0.539 1.00 90.69 111 PRO A C 1
ATOM 826 O O . PRO A 1 111 ? -8.267 -3.796 0.051 1.00 90.69 111 PRO A O 1
ATOM 829 N N . ARG A 1 112 ? -10.486 -3.995 -0.207 1.00 90.44 112 ARG A N 1
ATOM 830 C CA . ARG A 1 112 ? -10.465 -4.021 -1.671 1.00 90.44 112 ARG A CA 1
ATOM 831 C C . ARG A 1 112 ? -10.717 -2.615 -2.186 1.00 90.44 112 ARG A C 1
ATOM 833 O O . ARG A 1 112 ? -11.804 -2.075 -1.991 1.00 90.44 112 ARG A O 1
ATOM 840 N N . LEU A 1 113 ? -9.697 -2.008 -2.781 1.00 91.12 113 LEU A N 1
ATOM 841 C CA . LEU A 1 113 ? -9.706 -0.598 -3.165 1.00 91.12 113 LEU A CA 1
ATOM 842 C C . LEU A 1 113 ? -10.169 -0.432 -4.615 1.00 91.12 113 LEU A C 1
ATOM 844 O O . LEU A 1 113 ? -9.677 -1.125 -5.501 1.00 91.12 113 LEU A O 1
ATOM 848 N N . VAL A 1 114 ? -11.081 0.511 -4.855 1.00 92.50 114 VAL A N 1
ATOM 849 C CA . VAL A 1 114 ? -11.500 0.921 -6.212 1.00 92.50 114 VAL A CA 1
ATOM 850 C C . VAL A 1 114 ? -10.923 2.269 -6.613 1.00 92.50 114 VAL A C 1
ATOM 852 O O . VAL A 1 114 ? -10.685 2.520 -7.788 1.00 92.50 114 VAL A O 1
ATOM 855 N N . GLU A 1 115 ? -10.692 3.149 -5.641 1.00 92.25 115 GLU A N 1
ATOM 856 C CA . GLU A 1 115 ? -10.159 4.482 -5.887 1.00 92.25 115 GLU A CA 1
ATOM 857 C C . GLU A 1 115 ? -9.274 4.905 -4.720 1.00 92.25 115 GLU A C 1
ATOM 859 O O . GLU A 1 115 ? -9.661 4.745 -3.560 1.00 92.25 115 GLU A O 1
ATOM 864 N N . VAL A 1 116 ? -8.109 5.476 -5.032 1.00 93.19 116 VAL A N 1
ATOM 865 C CA . VAL A 1 116 ? -7.197 6.062 -4.047 1.00 93.19 116 VAL A CA 1
ATOM 866 C C . VAL A 1 116 ? -6.688 7.407 -4.556 1.00 93.19 116 VAL A C 1
ATOM 868 O O . VAL A 1 116 ? -6.116 7.489 -5.647 1.00 93.19 116 VAL A O 1
ATOM 871 N N . LYS A 1 117 ? -6.877 8.465 -3.765 1.00 93.62 117 LYS A N 1
ATOM 872 C CA . LYS A 1 117 ? -6.486 9.841 -4.104 1.00 93.62 117 LYS A CA 1
ATOM 873 C C . LYS A 1 117 ? -5.650 10.454 -2.992 1.00 93.62 117 LYS A C 1
ATOM 875 O O . LYS A 1 117 ? -6.069 10.437 -1.833 1.00 93.62 117 LYS A O 1
ATOM 880 N N . ALA A 1 118 ? -4.514 11.032 -3.364 1.00 92.62 118 ALA A N 1
ATOM 881 C CA . ALA A 1 118 ? -3.764 11.924 -2.498 1.00 92.62 118 ALA A CA 1
ATOM 882 C C . ALA A 1 118 ? -4.384 13.325 -2.539 1.00 92.62 118 ALA A C 1
ATOM 884 O O . ALA A 1 118 ? -4.929 13.761 -3.553 1.00 92.62 118 ALA A O 1
ATOM 885 N N . SER A 1 119 ? -4.323 14.016 -1.413 1.00 94.25 119 SER A N 1
ATOM 886 C CA . SER A 1 119 ? -4.800 15.382 -1.244 1.00 94.25 119 SER A CA 1
ATOM 887 C C . SER A 1 119 ? -4.047 16.041 -0.093 1.00 94.25 119 SER A C 1
ATOM 889 O O . SER A 1 119 ? -3.281 15.387 0.618 1.00 94.25 119 SER A O 1
ATOM 891 N N . VAL A 1 120 ? -4.271 17.335 0.093 1.00 91.25 120 VAL A N 1
ATOM 892 C CA . VAL A 1 120 ? -3.777 18.085 1.246 1.00 91.25 120 VAL A CA 1
ATOM 893 C C . VAL A 1 120 ? -4.989 18.675 1.958 1.00 91.25 120 VAL A C 1
ATOM 895 O O . VAL A 1 120 ? -5.884 19.211 1.300 1.00 91.25 120 VAL A O 1
ATOM 898 N N . ASP A 1 121 ? -5.056 18.537 3.281 1.00 90.00 121 ASP A N 1
ATOM 899 C CA . ASP A 1 121 ? -6.141 19.131 4.063 1.00 90.00 121 ASP A CA 1
ATOM 900 C C . ASP A 1 121 ? -5.972 20.653 4.237 1.00 90.00 121 ASP A C 1
ATOM 902 O O . ASP A 1 121 ? -4.968 21.247 3.845 1.00 90.00 121 ASP A O 1
ATOM 906 N N . MET A 1 122 ? -6.963 21.311 4.850 1.00 89.44 122 MET A N 1
ATOM 907 C CA . MET A 1 122 ? -6.909 22.761 5.100 1.00 89.44 122 MET A CA 1
ATOM 908 C C . MET A 1 122 ? -5.756 23.186 6.026 1.00 89.44 122 MET A C 1
ATOM 910 O O . MET A 1 122 ? -5.368 24.350 6.014 1.00 89.44 122 MET A O 1
ATOM 914 N N . GLY A 1 123 ? -5.215 22.266 6.828 1.00 87.94 123 GLY A N 1
ATOM 915 C CA . GLY A 1 123 ? -4.062 22.493 7.698 1.00 87.94 123 GLY A CA 1
ATOM 916 C C . GLY A 1 123 ? -2.716 22.228 7.018 1.00 87.94 123 GLY A C 1
ATOM 917 O O . GLY A 1 123 ? -1.683 22.343 7.673 1.00 87.94 123 GLY A O 1
ATOM 918 N N . GLY A 1 124 ? -2.706 21.871 5.730 1.00 87.88 124 GLY A N 1
ATOM 919 C CA . GLY A 1 124 ? -1.489 21.545 4.993 1.00 87.88 124 GLY A CA 1
ATOM 920 C C . GLY A 1 124 ? -0.993 20.110 5.198 1.00 87.88 124 GLY A C 1
ATOM 921 O O . GLY A 1 124 ? 0.113 19.798 4.747 1.00 87.88 124 GLY A O 1
ATOM 922 N N . HIS A 1 125 ? -1.764 19.240 5.862 1.00 86.88 125 HIS A N 1
ATOM 923 C CA . HIS A 1 125 ? -1.369 17.853 6.096 1.00 86.88 125 HIS A CA 1
ATOM 924 C C . HIS A 1 125 ? -1.614 16.989 4.854 1.00 86.88 125 HIS A C 1
ATOM 926 O O . HIS A 1 125 ? -2.670 17.105 4.224 1.00 86.88 125 HIS A O 1
ATOM 932 N N . PRO A 1 126 ? -0.680 16.088 4.517 1.00 87.25 126 PRO A N 1
ATOM 933 C CA . PRO A 1 126 ? -0.887 15.091 3.478 1.00 87.25 126 PRO A CA 1
ATOM 934 C C . PRO A 1 126 ? -1.991 14.106 3.877 1.00 87.25 126 PRO A C 1
ATOM 936 O O . PRO A 1 126 ? -1.990 13.563 4.980 1.00 87.25 126 PRO A O 1
ATOM 939 N N . VAL A 1 127 ? -2.934 13.848 2.970 1.00 90.94 127 VAL A N 1
ATOM 940 C CA . VAL A 1 127 ? -4.065 12.943 3.203 1.00 90.94 127 VAL A CA 1
ATOM 941 C C . VAL A 1 127 ? -4.250 11.997 2.027 1.00 90.94 127 VAL A C 1
ATOM 943 O O . VAL A 1 127 ? -4.367 12.427 0.881 1.00 90.94 127 VAL A O 1
ATOM 946 N N . VAL A 1 128 ? -4.377 10.705 2.322 1.00 92.12 128 VAL A N 1
ATOM 947 C CA . VAL A 1 128 ? -4.773 9.683 1.351 1.00 92.12 128 VAL A CA 1
ATOM 948 C C . VAL A 1 128 ? -6.213 9.270 1.612 1.00 92.12 128 VAL A C 1
ATOM 950 O O . VAL A 1 128 ? -6.547 8.756 2.677 1.00 92.12 128 VAL A O 1
ATOM 953 N N . SER A 1 129 ? -7.077 9.490 0.628 1.00 94.44 129 SER A N 1
ATOM 954 C CA . SER A 1 129 ? -8.453 8.998 0.637 1.00 94.44 129 SER A CA 1
ATOM 955 C C . SER A 1 129 ? -8.552 7.712 -0.173 1.00 94.44 129 SER A C 1
ATOM 957 O O . SER A 1 129 ? -8.000 7.624 -1.269 1.00 94.44 129 SER A O 1
ATOM 959 N N . ALA A 1 130 ? -9.253 6.717 0.361 1.00 94.06 130 ALA A N 1
ATOM 960 C CA . ALA A 1 130 ? -9.478 5.444 -0.306 1.00 94.06 130 ALA A CA 1
ATOM 961 C C . ALA A 1 130 ? -10.966 5.075 -0.275 1.00 94.06 130 ALA A C 1
ATOM 963 O O . ALA A 1 130 ? -11.650 5.275 0.732 1.00 94.06 130 ALA A O 1
ATOM 964 N N . THR A 1 131 ? -11.463 4.545 -1.390 1.00 95.19 131 THR A N 1
ATOM 965 C CA . THR A 1 131 ? -12.834 4.047 -1.546 1.00 95.19 131 THR A CA 1
ATOM 966 C C . THR A 1 131 ? -12.791 2.545 -1.803 1.00 95.19 131 THR A C 1
ATOM 968 O O . THR A 1 131 ? -11.974 2.079 -2.600 1.00 95.19 131 THR A O 1
ATOM 971 N N . PHE A 1 132 ? -13.660 1.796 -1.126 1.00 95.50 132 PHE A N 1
ATOM 972 C CA . PHE A 1 132 ? -13.734 0.339 -1.222 1.00 95.50 132 PHE A CA 1
ATOM 973 C C . PHE A 1 132 ? -14.759 -0.120 -2.265 1.00 95.50 132 PHE A C 1
ATOM 975 O O . PHE A 1 132 ? -15.709 0.608 -2.571 1.00 95.50 132 PHE A O 1
ATOM 982 N N . ASP A 1 133 ? -14.585 -1.336 -2.785 1.00 94.62 133 ASP A N 1
ATOM 983 C CA . ASP A 1 133 ? -15.633 -2.024 -3.548 1.00 94.62 133 ASP A CA 1
ATOM 984 C C . ASP A 1 133 ? -16.800 -2.461 -2.636 1.00 94.62 133 ASP A C 1
ATOM 986 O O . ASP A 1 133 ? -16.746 -2.325 -1.413 1.00 94.62 133 ASP A O 1
ATOM 990 N N . GLU A 1 134 ? -17.885 -2.984 -3.213 1.00 95.06 134 GLU A N 1
ATOM 991 C CA . GLU A 1 134 ? -19.068 -3.393 -2.437 1.00 95.06 134 GLU A CA 1
ATOM 992 C C . GLU A 1 134 ? -18.772 -4.503 -1.413 1.00 95.06 134 GLU A C 1
ATOM 994 O O . GLU A 1 134 ? -19.315 -4.488 -0.306 1.00 95.06 134 GLU A O 1
ATOM 999 N N . ALA A 1 135 ? -17.872 -5.437 -1.737 1.00 94.38 135 ALA A N 1
ATOM 1000 C CA . ALA A 1 135 ? -17.476 -6.498 -0.814 1.00 94.38 135 ALA A CA 1
ATOM 1001 C C . ALA A 1 135 ? -16.682 -5.931 0.377 1.00 94.38 135 ALA A C 1
ATOM 1003 O O . ALA A 1 135 ? -16.981 -6.243 1.531 1.00 94.38 135 ALA A O 1
ATOM 1004 N N . GLY A 1 136 ? -15.729 -5.038 0.107 1.00 93.88 136 GLY A N 1
ATOM 1005 C CA . GLY A 1 136 ? -14.938 -4.329 1.104 1.00 93.88 136 GLY A CA 1
ATOM 1006 C C . GLY A 1 136 ? -15.784 -3.382 1.953 1.00 93.88 136 GLY A C 1
ATOM 1007 O O . GLY A 1 136 ? -15.586 -3.314 3.161 1.00 93.88 136 GLY A O 1
ATOM 1008 N N . LYS A 1 137 ? -16.787 -2.701 1.382 1.00 95.75 137 LYS A N 1
ATOM 1009 C CA . LYS A 1 137 ? -17.765 -1.915 2.158 1.00 95.75 137 LYS A CA 1
ATOM 1010 C C . LYS A 1 137 ? -18.502 -2.789 3.169 1.00 95.75 137 LYS A C 1
ATOM 1012 O O . LYS A 1 137 ? -18.604 -2.412 4.336 1.00 95.75 137 LYS A O 1
ATOM 1017 N N . ALA A 1 138 ? -18.993 -3.953 2.742 1.00 95.38 138 ALA A N 1
ATOM 1018 C CA . ALA A 1 138 ? -19.721 -4.872 3.612 1.00 95.38 138 ALA A CA 1
ATOM 1019 C C . ALA A 1 138 ? -18.837 -5.423 4.745 1.00 95.38 138 ALA A C 1
ATOM 1021 O O . ALA A 1 138 ? -19.261 -5.449 5.903 1.00 95.38 138 ALA A O 1
ATOM 1022 N N . GLU A 1 139 ? -17.599 -5.809 4.431 1.00 95.19 139 GLU A N 1
ATOM 1023 C CA . GLU A 1 139 ? -16.629 -6.298 5.414 1.00 95.19 139 GLU A CA 1
ATOM 1024 C C . GLU A 1 139 ? -16.225 -5.198 6.409 1.00 95.19 139 GLU A C 1
ATOM 1026 O O . GLU A 1 139 ? -16.277 -5.409 7.623 1.00 95.19 139 GLU A O 1
ATOM 1031 N N . PHE A 1 140 ? -15.941 -3.987 5.921 1.00 95.88 140 PHE A N 1
ATOM 1032 C CA . PHE A 1 140 ? -15.584 -2.849 6.768 1.00 95.88 140 PHE A CA 1
ATOM 1033 C C . PHE A 1 140 ? -16.737 -2.411 7.670 1.00 95.88 140 PHE A C 1
ATOM 1035 O O . PHE A 1 140 ? -16.540 -2.103 8.849 1.00 95.88 140 PHE A O 1
ATOM 1042 N N . HIS A 1 141 ? -17.965 -2.431 7.153 1.00 96.12 141 HIS A N 1
ATOM 1043 C CA . HIS A 1 141 ? -19.157 -2.177 7.949 1.00 96.12 141 HIS A CA 1
ATOM 1044 C C . HIS A 1 141 ? -19.315 -3.228 9.057 1.00 96.12 141 HIS A C 1
ATOM 1046 O O . HIS A 1 141 ? -19.566 -2.876 10.210 1.00 96.12 141 HIS A O 1
ATOM 1052 N N . ALA A 1 142 ? -19.123 -4.513 8.745 1.00 95.56 142 ALA A N 1
ATOM 1053 C CA . ALA A 1 142 ? -19.194 -5.583 9.735 1.00 95.56 142 ALA A CA 1
ATOM 1054 C C . ALA A 1 142 ? -18.102 -5.461 10.812 1.00 95.56 142 ALA A C 1
ATOM 1056 O O . ALA A 1 142 ? -18.390 -5.710 11.986 1.00 95.56 142 ALA A O 1
ATOM 1057 N N . LEU A 1 143 ? -16.886 -5.057 10.433 1.00 94.69 143 LEU A N 1
ATOM 1058 C CA . LEU A 1 143 ? -15.776 -4.796 11.351 1.00 94.69 143 LEU A CA 1
ATOM 1059 C C . LEU A 1 143 ? -16.089 -3.613 12.276 1.00 94.69 143 LEU A C 1
ATOM 1061 O O . LEU A 1 143 ? -16.115 -3.762 13.498 1.00 94.69 143 LEU A O 1
ATOM 1065 N N . THR A 1 144 ? -16.394 -2.447 11.705 1.00 95.25 144 THR A N 1
ATOM 1066 C CA . THR A 1 144 ? -16.670 -1.217 12.468 1.00 95.25 144 THR A CA 1
ATOM 1067 C C . THR A 1 144 ? -17.892 -1.358 13.371 1.00 95.25 144 THR A C 1
ATOM 1069 O O . THR A 1 144 ? -17.863 -0.889 14.505 1.00 95.25 144 THR A O 1
ATOM 1072 N N . LYS A 1 145 ? -18.927 -2.095 12.946 1.00 96.62 145 LYS A N 1
ATOM 1073 C CA . LYS A 1 145 ? -20.104 -2.398 13.776 1.00 96.62 145 LYS A CA 1
ATOM 1074 C C . LYS A 1 145 ? -19.756 -3.144 15.067 1.00 96.62 145 LYS A C 1
ATOM 1076 O O . LYS A 1 145 ? -20.385 -2.902 16.092 1.00 96.62 145 LYS A O 1
ATOM 1081 N N . ARG A 1 146 ? -18.770 -4.045 15.036 1.00 94.81 146 ARG A N 1
ATOM 1082 C CA . ARG A 1 146 ? -18.312 -4.793 16.226 1.00 94.81 146 ARG A CA 1
ATOM 1083 C C . ARG A 1 146 ? -17.390 -3.965 17.116 1.00 94.81 146 ARG A C 1
ATOM 1085 O O . ARG A 1 146 ? -17.266 -4.262 18.300 1.00 94.81 146 ARG A O 1
ATOM 1092 N N . LEU A 1 147 ? -16.750 -2.949 16.541 1.00 93.31 147 LEU A N 1
ATOM 1093 C CA . LEU A 1 147 ? -15.756 -2.110 17.203 1.00 93.31 147 LEU A CA 1
ATOM 1094 C C . LEU A 1 147 ? -16.310 -0.767 17.680 1.00 93.31 147 LEU A C 1
ATOM 1096 O O . LEU A 1 147 ? -15.527 0.067 18.113 1.00 93.31 147 LEU A O 1
ATOM 1100 N N . VAL A 1 148 ? -17.625 -0.535 17.648 1.00 95.94 148 VAL A N 1
ATOM 1101 C CA . VAL A 1 148 ? -18.218 0.692 18.207 1.00 95.94 148 VAL A CA 1
ATOM 1102 C C . VAL A 1 148 ? -17.800 0.859 19.674 1.00 95.94 148 VAL A C 1
ATOM 1104 O O . VAL A 1 148 ? -17.930 -0.062 20.479 1.00 95.94 148 VAL A O 1
ATOM 1107 N N . GLY A 1 149 ? -17.265 2.034 20.010 1.00 93.12 149 GLY A N 1
ATOM 1108 C CA . GLY A 1 149 ? -16.679 2.352 21.316 1.00 93.12 149 GLY A CA 1
ATOM 1109 C C . GLY A 1 149 ? -15.254 1.824 21.527 1.00 93.12 149 GLY A C 1
ATOM 1110 O O . GLY A 1 149 ? -14.647 2.110 22.556 1.00 93.12 149 GLY A O 1
ATOM 1111 N N . GLN A 1 150 ? -14.702 1.084 20.567 1.00 91.94 150 GLN A N 1
ATOM 1112 C CA . GLN A 1 150 ? -13.360 0.504 20.600 1.00 91.94 150 GLN A CA 1
ATOM 1113 C C . GLN A 1 150 ? -12.447 1.180 19.574 1.00 91.94 150 GLN A C 1
ATOM 1115 O O . GLN A 1 150 ? -12.883 1.953 18.716 1.00 91.94 150 GLN A O 1
ATOM 1120 N N . LYS A 1 151 ? -11.147 0.911 19.682 1.00 90.25 151 LYS A N 1
ATOM 1121 C CA . LYS A 1 151 ? -10.141 1.478 18.791 1.00 90.25 151 LYS A CA 1
ATOM 1122 C C . LYS A 1 151 ? -9.958 0.612 17.547 1.00 90.25 151 LYS A C 1
ATOM 1124 O O . LYS A 1 151 ? -9.930 -0.616 17.622 1.00 90.25 151 LYS A O 1
ATOM 1129 N N . LEU A 1 152 ? -9.781 1.277 16.414 1.00 91.81 152 LEU A N 1
ATOM 1130 C CA . LEU A 1 152 ? -9.463 0.672 15.129 1.00 91.81 152 LEU A CA 1
ATOM 1131 C C . LEU A 1 152 ? -8.087 1.168 14.697 1.00 91.81 152 LEU A C 1
ATOM 1133 O O . LEU A 1 152 ? -7.925 2.354 14.439 1.00 91.81 152 LEU A O 1
ATOM 1137 N N . ALA A 1 153 ? -7.101 0.282 14.623 1.00 90.38 153 ALA A N 1
ATOM 1138 C CA . ALA A 1 153 ? -5.808 0.606 14.044 1.00 90.38 153 ALA A CA 1
ATOM 1139 C C . ALA A 1 153 ? -5.899 0.640 12.518 1.00 90.38 153 ALA A C 1
ATOM 1141 O O . ALA A 1 153 ? -6.436 -0.279 11.896 1.00 90.38 153 ALA A O 1
ATOM 1142 N N . ILE A 1 154 ? -5.337 1.696 11.937 1.00 88.81 154 ILE A N 1
ATOM 1143 C CA . ILE A 1 154 ? -5.122 1.857 10.503 1.00 88.81 154 ILE A CA 1
ATOM 1144 C C . ILE A 1 154 ? -3.638 1.629 10.247 1.00 88.81 154 ILE A C 1
ATOM 1146 O O . ILE A 1 154 ? -2.801 2.386 10.748 1.00 88.81 154 ILE A O 1
ATOM 1150 N N . LEU A 1 155 ? -3.321 0.582 9.491 1.00 86.69 155 LEU A N 1
ATOM 1151 C CA . LEU A 1 155 ? -1.953 0.172 9.213 1.00 86.69 155 LEU A CA 1
ATOM 1152 C C . LEU A 1 155 ? -1.611 0.350 7.739 1.00 86.69 155 LEU A C 1
ATOM 1154 O O . LEU A 1 155 ? -2.438 0.073 6.873 1.00 86.69 155 LEU A O 1
ATOM 1158 N N . VAL A 1 156 ? -0.376 0.762 7.473 1.00 84.12 156 VAL A N 1
ATOM 1159 C CA . VAL A 1 156 ? 0.209 0.847 6.134 1.00 84.12 156 VAL A CA 1
ATOM 1160 C C . VAL A 1 156 ? 1.553 0.133 6.152 1.00 84.12 156 VAL A C 1
ATOM 1162 O O . VAL A 1 156 ? 2.423 0.513 6.925 1.00 84.12 156 VAL A O 1
ATOM 1165 N N . ASP A 1 157 ? 1.740 -0.891 5.320 1.00 79.88 157 ASP A N 1
ATOM 1166 C CA . ASP A 1 157 ? 3.026 -1.592 5.157 1.00 79.88 157 ASP A CA 1
ATOM 1167 C C . ASP A 1 157 ? 3.641 -2.159 6.455 1.00 79.88 157 ASP A C 1
ATOM 1169 O O . ASP A 1 157 ? 4.854 -2.332 6.516 1.00 79.88 157 ASP A O 1
ATOM 1173 N N . GLU A 1 158 ? 2.809 -2.506 7.449 1.00 77.62 158 GLU A N 1
ATOM 1174 C CA . GLU A 1 158 ? 3.139 -2.862 8.855 1.00 77.62 158 GLU A CA 1
ATOM 1175 C C . GLU A 1 158 ? 3.353 -1.697 9.826 1.00 77.62 158 GLU A C 1
ATOM 1177 O O . GLU A 1 158 ? 3.642 -1.934 10.988 1.00 77.62 158 GLU A O 1
ATOM 1182 N N . GLN A 1 159 ? 3.167 -0.442 9.441 1.00 78.56 159 GLN A N 1
ATOM 1183 C CA . GLN A 1 159 ? 3.248 0.681 10.380 1.00 78.56 159 GLN A CA 1
ATOM 1184 C C . GLN A 1 159 ? 1.862 1.143 10.804 1.00 78.56 159 GLN A C 1
ATOM 1186 O O . GLN A 1 159 ? 0.962 1.285 9.976 1.00 78.56 159 GLN A O 1
ATOM 1191 N N . VAL A 1 160 ? 1.684 1.412 12.099 1.00 81.44 160 VAL A N 1
ATOM 1192 C CA . VAL A 1 160 ? 0.452 2.029 12.592 1.00 81.44 160 VAL A CA 1
ATOM 1193 C C . VAL A 1 160 ? 0.471 3.514 12.256 1.00 81.44 160 VAL A C 1
ATOM 1195 O O . VAL A 1 160 ? 1.289 4.275 12.774 1.00 81.44 160 VAL A O 1
ATOM 1198 N N . MET A 1 161 ? -0.471 3.928 11.415 1.00 80.69 161 MET A N 1
ATOM 1199 C CA . MET A 1 161 ? -0.621 5.325 11.017 1.00 80.69 161 MET A CA 1
ATOM 1200 C C . MET A 1 161 ? -1.475 6.095 12.016 1.00 80.69 161 MET A C 1
ATOM 1202 O O . MET A 1 161 ? -1.130 7.197 12.430 1.00 80.69 161 MET A O 1
ATOM 1206 N N . SER A 1 162 ? -2.606 5.512 12.415 1.00 81.88 162 SER A N 1
ATOM 1207 C CA . SER A 1 162 ? -3.505 6.104 13.404 1.00 81.88 162 SER A CA 1
ATOM 1208 C C . SER A 1 162 ? -4.365 5.039 14.072 1.00 81.88 162 SER A C 1
ATOM 1210 O O . SER A 1 162 ? -4.568 3.953 13.526 1.00 81.88 162 SER A O 1
ATOM 1212 N N . VAL A 1 163 ? -4.871 5.356 15.265 1.00 87.69 163 VAL A N 1
ATOM 1213 C CA . VAL A 1 163 ? -5.733 4.458 16.047 1.00 87.69 163 VAL A CA 1
ATOM 1214 C C . VAL A 1 163 ? -6.964 5.214 16.571 1.00 87.69 163 VAL A C 1
ATOM 1216 O O . VAL A 1 163 ? -7.057 5.509 17.768 1.00 87.69 163 VAL A O 1
ATOM 1219 N N . PRO A 1 164 ? -7.898 5.610 15.683 1.00 88.12 164 PRO A N 1
ATOM 1220 C CA . PRO A 1 164 ? -9.136 6.274 16.078 1.00 88.12 164 PRO A CA 1
ATOM 1221 C C . PRO A 1 164 ? -10.078 5.354 16.865 1.00 88.12 164 PRO A C 1
ATOM 1223 O O . PRO A 1 164 ? -10.081 4.133 16.710 1.00 88.12 164 PRO A O 1
ATOM 1226 N N . VAL A 1 165 ? -10.938 5.966 17.681 1.00 91.38 165 VAL A N 1
ATOM 1227 C CA . VAL A 1 165 ? -12.083 5.283 18.301 1.00 91.38 165 VAL A CA 1
ATOM 1228 C C . VAL A 1 165 ? -13.242 5.265 17.309 1.00 91.38 165 VAL A C 1
ATOM 1230 O O . VAL A 1 165 ? -13.653 6.319 16.817 1.00 91.38 165 VAL A O 1
ATOM 1233 N N . VAL A 1 166 ? -13.794 4.085 17.041 1.00 93.69 166 VAL A N 1
ATOM 1234 C CA . VAL A 1 166 ? -14.976 3.930 16.189 1.00 93.69 166 VAL A CA 1
ATOM 1235 C C . VAL A 1 166 ? -16.197 4.408 16.966 1.00 93.69 166 VAL A C 1
ATOM 1237 O O . VAL A 1 166 ? -16.554 3.841 17.997 1.00 93.69 166 VAL A O 1
ATOM 1240 N N . ARG A 1 167 ? -16.842 5.472 16.489 1.00 93.69 167 ARG A N 1
ATOM 1241 C CA . ARG A 1 167 ? -18.016 6.065 17.155 1.00 93.69 167 ARG A CA 1
ATOM 1242 C C . ARG A 1 167 ? -19.329 5.441 16.701 1.00 93.69 167 ARG A C 1
ATOM 1244 O O . ARG A 1 167 ? -20.258 5.330 17.490 1.00 93.69 167 ARG A O 1
ATOM 1251 N N . GLU A 1 168 ? -19.382 5.020 15.446 1.00 95.69 168 GLU A N 1
ATOM 1252 C CA . GLU A 1 168 ? -20.549 4.426 14.809 1.00 95.69 168 GLU A CA 1
ATOM 1253 C C . GLU A 1 168 ? -20.106 3.459 13.699 1.00 95.69 168 GLU A C 1
ATOM 1255 O O . GLU A 1 168 ? -18.965 3.552 13.228 1.00 95.69 168 GLU A O 1
ATOM 1260 N N . PRO A 1 169 ? -20.967 2.516 13.278 1.00 95.44 169 PRO A N 1
ATOM 1261 C CA . PRO A 1 169 ? -20.685 1.670 12.123 1.00 95.44 169 PRO A CA 1
ATOM 1262 C C . PRO A 1 169 ? -20.477 2.514 10.856 1.00 95.44 169 PRO A C 1
ATOM 1264 O O . PRO A 1 169 ? -21.212 3.472 10.630 1.00 95.44 169 PRO A O 1
ATOM 1267 N N . ILE A 1 170 ? -19.521 2.133 10.000 1.00 93.81 170 ILE A N 1
ATOM 1268 C CA . ILE A 1 170 ? -19.182 2.883 8.779 1.00 93.81 170 ILE A CA 1
ATOM 1269 C C . ILE A 1 170 ? -19.622 2.087 7.536 1.00 93.81 170 ILE A C 1
ATOM 1271 O O . ILE A 1 170 ? -18.855 1.266 7.032 1.00 93.81 170 ILE A O 1
ATOM 1275 N N . PRO A 1 171 ? -20.839 2.316 7.002 1.00 93.75 171 PRO A N 1
ATOM 1276 C CA . PRO A 1 171 ? -21.344 1.587 5.835 1.00 93.75 171 PRO A CA 1
ATOM 1277 C C . PRO A 1 171 ? -20.813 2.116 4.494 1.00 93.75 171 PRO A C 1
ATOM 1279 O O . PRO A 1 171 ? -20.895 1.427 3.484 1.00 93.75 171 PRO A O 1
ATOM 1282 N N . GLY A 1 172 ? -20.273 3.341 4.459 1.00 92.31 172 GLY A N 1
ATOM 1283 C CA . GLY A 1 172 ? -19.890 4.004 3.206 1.00 92.31 172 GLY A CA 1
ATOM 1284 C C . GLY A 1 172 ? -18.609 3.477 2.548 1.00 92.31 172 GLY A C 1
ATOM 1285 O O . GLY A 1 172 ? -18.363 3.801 1.389 1.00 92.31 172 GLY A O 1
ATOM 1286 N N . GLY A 1 173 ? -17.791 2.710 3.285 1.00 89.25 173 GLY A N 1
ATOM 1287 C CA . GLY A 1 173 ? -16.466 2.209 2.875 1.00 89.25 173 GLY A CA 1
ATOM 1288 C C . GLY A 1 173 ? -15.598 3.239 2.155 1.00 89.25 173 GLY A C 1
ATOM 1289 O O . GLY A 1 173 ? -14.971 2.946 1.139 1.00 89.25 173 GLY A O 1
ATOM 1290 N N . ARG A 1 174 ? -15.583 4.461 2.688 1.00 92.38 174 ARG A N 1
ATOM 1291 C CA . ARG A 1 174 ? -14.604 5.487 2.352 1.00 92.38 174 ARG A CA 1
ATOM 1292 C C . ARG A 1 174 ? -13.834 5.836 3.611 1.00 92.38 174 ARG A C 1
ATOM 1294 O O . ARG A 1 174 ? -14.429 6.004 4.674 1.00 92.38 174 ARG A O 1
ATOM 1301 N N . VAL A 1 175 ? -12.524 5.950 3.469 1.00 92.19 175 VAL A N 1
ATOM 1302 C CA . VAL A 1 175 ? -11.602 6.245 4.563 1.00 92.19 175 VAL A CA 1
ATOM 1303 C C . VAL A 1 175 ? -10.630 7.333 4.136 1.00 92.19 175 VAL A C 1
ATOM 1305 O O . VAL A 1 175 ? -10.299 7.457 2.957 1.00 92.19 175 VAL A O 1
ATOM 1308 N N . MET A 1 176 ? -10.187 8.126 5.104 1.00 91.38 176 MET A N 1
ATOM 1309 C CA . MET A 1 176 ? -9.141 9.126 4.930 1.00 91.38 176 MET A CA 1
ATOM 1310 C C . MET A 1 176 ? -8.043 8.850 5.948 1.00 91.38 176 MET A C 1
ATOM 1312 O O . MET A 1 176 ? -8.326 8.652 7.129 1.00 91.38 176 MET A O 1
ATOM 1316 N N . VAL A 1 177 ? -6.803 8.819 5.473 1.00 87.56 177 VAL A N 1
ATOM 1317 C CA . VAL A 1 177 ? -5.606 8.595 6.277 1.00 87.56 177 VAL A CA 1
ATOM 1318 C C . VAL A 1 177 ? -4.751 9.847 6.185 1.00 87.56 177 VAL A C 1
ATOM 1320 O O . VAL A 1 177 ? -4.184 10.137 5.132 1.00 87.56 177 VAL A O 1
ATOM 1323 N N . THR A 1 178 ? -4.683 10.598 7.279 1.00 85.25 178 THR A N 1
ATOM 1324 C CA . THR A 1 178 ? -3.749 11.718 7.413 1.00 85.25 178 THR A CA 1
ATOM 1325 C C . THR A 1 178 ? -2.353 11.172 7.688 1.00 85.25 178 THR A C 1
ATOM 1327 O O . THR A 1 178 ? -2.186 10.267 8.507 1.00 85.25 178 THR A O 1
ATOM 1330 N N . LEU A 1 179 ? -1.358 11.710 6.993 1.00 78.38 179 LEU A N 1
ATOM 1331 C CA . LEU A 1 179 ? 0.041 11.322 7.101 1.00 78.38 179 LEU A CA 1
ATOM 1332 C C . LEU A 1 179 ? 0.845 12.444 7.758 1.00 78.38 179 LEU A C 1
ATOM 1334 O O . LEU A 1 179 ? 0.601 13.618 7.494 1.00 78.38 179 LEU A O 1
ATOM 1338 N N . GLY A 1 180 ? 1.843 12.059 8.555 1.00 69.44 180 GLY A N 1
ATOM 1339 C CA . GLY A 1 180 ? 2.964 12.914 8.949 1.00 69.44 180 GLY A CA 1
ATOM 1340 C C . GLY A 1 180 ? 2.613 14.329 9.428 1.00 69.44 180 GLY A C 1
ATOM 1341 O O . GLY A 1 180 ? 1.603 14.568 10.088 1.00 69.44 180 GLY A O 1
ATOM 1342 N N . ALA A 1 181 ? 3.517 15.259 9.118 1.00 73.69 181 ALA A N 1
ATOM 1343 C CA . ALA A 1 181 ? 3.404 16.684 9.413 1.00 73.69 181 ALA A CA 1
ATOM 1344 C C . ALA A 1 181 ? 3.058 17.484 8.138 1.00 73.69 181 ALA A C 1
ATOM 1346 O O . ALA A 1 181 ? 3.259 16.977 7.028 1.00 73.69 181 ALA A O 1
ATOM 1347 N N . PRO A 1 182 ? 2.578 18.737 8.266 1.00 78.00 182 PRO A N 1
ATOM 1348 C CA . PRO A 1 182 ? 2.311 19.599 7.119 1.00 78.00 182 PRO A CA 1
ATOM 1349 C C . PRO A 1 182 ? 3.511 19.759 6.178 1.00 78.00 182 PRO A C 1
ATOM 1351 O O . PRO A 1 182 ? 4.660 19.770 6.618 1.00 78.00 182 PRO A O 1
ATOM 1354 N N . GLY A 1 183 ? 3.241 19.930 4.881 1.00 78.44 183 GLY A N 1
ATOM 1355 C CA . GLY A 1 183 ? 4.274 20.199 3.868 1.00 78.44 183 GLY A CA 1
ATOM 1356 C C . GLY A 1 183 ? 4.949 18.965 3.252 1.00 78.44 183 GLY A C 1
ATOM 1357 O O . GLY A 1 183 ? 5.883 19.128 2.475 1.00 78.44 183 GLY A O 1
ATOM 1358 N N . ARG A 1 184 ? 4.473 17.749 3.555 1.00 80.00 184 ARG A N 1
ATOM 1359 C CA . ARG A 1 184 ? 4.982 16.472 3.006 1.00 80.00 184 ARG A CA 1
ATOM 1360 C C . ARG A 1 184 ? 4.013 15.835 2.000 1.00 80.00 184 ARG A C 1
ATOM 1362 O O . ARG A 1 184 ? 3.624 14.676 2.118 1.00 80.00 184 ARG A O 1
ATOM 1369 N N . SER A 1 185 ? 3.514 16.633 1.053 1.00 84.62 185 SER A N 1
ATOM 1370 C CA . SER A 1 185 ? 2.488 16.205 0.082 1.00 84.62 185 SER A CA 1
ATOM 1371 C C . SER A 1 185 ? 2.947 15.076 -0.847 1.00 84.62 185 SER A C 1
ATOM 1373 O O . SER A 1 185 ? 2.127 14.284 -1.308 1.00 84.62 185 SER A O 1
ATOM 1375 N N . ASP A 1 186 ? 4.251 14.996 -1.096 1.00 83.19 186 ASP A N 1
ATOM 1376 C CA . ASP A 1 186 ? 4.929 13.911 -1.805 1.00 83.19 186 ASP A CA 1
ATOM 1377 C C . ASP A 1 186 ? 4.670 12.546 -1.151 1.00 83.19 186 ASP A C 1
ATOM 1379 O O . ASP A 1 186 ? 4.367 11.579 -1.850 1.00 83.19 186 ASP A O 1
ATOM 1383 N N . GLU A 1 187 ? 4.664 12.467 0.183 1.00 81.75 187 GLU A N 1
ATOM 1384 C CA . GLU A 1 187 ? 4.402 11.212 0.901 1.00 81.75 187 GLU A CA 1
ATOM 1385 C C . GLU A 1 187 ? 2.995 10.664 0.638 1.00 81.75 187 GLU A C 1
ATOM 1387 O O . GLU A 1 187 ? 2.814 9.448 0.509 1.00 81.75 187 GLU A O 1
ATOM 1392 N N . ALA A 1 188 ? 1.994 11.547 0.528 1.00 86.88 188 ALA A N 1
ATOM 1393 C CA . ALA A 1 188 ? 0.631 11.139 0.196 1.00 86.88 188 ALA A CA 1
ATOM 1394 C C . ALA A 1 188 ? 0.531 10.603 -1.229 1.00 86.88 188 ALA A C 1
ATOM 1396 O O . ALA A 1 188 ? -0.139 9.591 -1.432 1.00 86.88 188 ALA A O 1
ATOM 1397 N N . GLU A 1 189 ? 1.192 11.234 -2.202 1.00 87.50 189 GLU A N 1
ATOM 1398 C CA . GLU A 1 189 ? 1.174 10.737 -3.581 1.00 87.50 189 GLU A CA 1
ATOM 1399 C C . GLU A 1 189 ? 1.917 9.406 -3.698 1.00 87.50 189 GLU A C 1
ATOM 1401 O O . GLU A 1 189 ? 1.395 8.468 -4.299 1.00 87.50 189 GLU A O 1
ATOM 1406 N N . GLN A 1 190 ? 3.076 9.273 -3.045 1.00 83.00 190 GLN A N 1
ATOM 1407 C CA . GLN A 1 190 ? 3.821 8.015 -3.004 1.00 83.00 190 GLN A CA 1
ATOM 1408 C C . GLN A 1 190 ? 2.987 6.886 -2.392 1.00 83.00 190 GLN A C 1
ATOM 1410 O O . GLN A 1 190 ? 2.921 5.793 -2.954 1.00 83.00 190 GLN A O 1
ATOM 1415 N N . LEU A 1 191 ? 2.310 7.134 -1.267 1.00 84.25 191 LEU A N 1
ATOM 1416 C CA . LEU A 1 191 ? 1.435 6.133 -0.663 1.00 84.25 191 LEU A CA 1
ATOM 1417 C C . LEU A 1 191 ? 0.216 5.831 -1.544 1.00 84.25 191 LEU A C 1
ATOM 1419 O O . LEU A 1 191 ? -0.132 4.666 -1.733 1.00 84.25 191 LEU A O 1
ATOM 1423 N N . ALA A 1 192 ? -0.441 6.852 -2.093 1.00 88.38 192 ALA A N 1
ATOM 1424 C CA . ALA A 1 192 ? -1.602 6.657 -2.951 1.00 88.38 192 ALA A CA 1
ATOM 1425 C C . ALA A 1 192 ? -1.245 5.805 -4.174 1.00 88.38 192 ALA A C 1
ATOM 1427 O O . ALA A 1 192 ? -1.970 4.863 -4.490 1.00 88.38 192 ALA A O 1
ATOM 1428 N N . ALA A 1 193 ? -0.108 6.074 -4.814 1.00 83.69 193 ALA A N 1
ATOM 1429 C CA . ALA A 1 193 ? 0.378 5.301 -5.946 1.00 83.69 193 ALA A CA 1
ATOM 1430 C C . ALA A 1 193 ? 0.708 3.842 -5.569 1.00 83.69 193 ALA A C 1
ATOM 1432 O O . ALA A 1 193 ? 0.276 2.930 -6.284 1.00 83.69 193 ALA A O 1
ATOM 1433 N N . ARG A 1 194 ? 1.337 3.592 -4.403 1.00 84.19 194 ARG A N 1
ATOM 1434 C CA . ARG A 1 194 ? 1.520 2.228 -3.857 1.00 84.19 194 ARG A CA 1
ATOM 1435 C C . ARG A 1 194 ? 0.201 1.472 -3.742 1.00 84.19 194 ARG A C 1
ATOM 1437 O O . ARG A 1 194 ? 0.095 0.334 -4.200 1.00 84.19 194 ARG A O 1
ATOM 1444 N N . LEU A 1 195 ? -0.801 2.111 -3.143 1.00 88.25 195 LEU A N 1
ATOM 1445 C CA . LEU A 1 195 ? -2.112 1.508 -2.909 1.00 88.25 195 LEU A CA 1
ATOM 1446 C C . LEU A 1 195 ? -2.885 1.276 -4.218 1.00 88.25 195 LEU A C 1
ATOM 1448 O O . LEU A 1 195 ? -3.502 0.222 -4.366 1.00 88.25 195 LEU A O 1
ATOM 1452 N N . ARG A 1 196 ? -2.821 2.202 -5.192 1.00 85.81 196 ARG A N 1
ATOM 1453 C CA . ARG A 1 196 ? -3.439 2.035 -6.529 1.00 85.81 196 ARG A CA 1
ATOM 1454 C C . ARG A 1 196 ? -2.868 0.835 -7.276 1.00 85.81 196 ARG A C 1
ATOM 1456 O O . ARG A 1 196 ? -3.609 0.115 -7.938 1.00 85.81 196 ARG A O 1
ATOM 1463 N N . GLY A 1 197 ? -1.561 0.606 -7.163 1.00 76.50 197 GLY A N 1
ATOM 1464 C CA . GLY A 1 197 ? -0.916 -0.545 -7.787 1.00 76.50 197 GLY A CA 1
ATOM 1465 C C . GLY A 1 197 ? -1.259 -1.896 -7.147 1.00 76.50 197 GLY A C 1
ATOM 1466 O O . GLY A 1 197 ? -0.916 -2.931 -7.722 1.00 76.50 197 GLY A O 1
ATOM 1467 N N . GLY A 1 198 ? -1.951 -1.887 -5.998 1.00 79.56 198 GLY A N 1
ATOM 1468 C CA . GLY A 1 198 ? -2.346 -3.068 -5.227 1.00 79.56 198 GLY A CA 1
ATOM 1469 C C . GLY A 1 198 ? -1.178 -3.677 -4.456 1.00 79.56 198 GLY A C 1
ATOM 1470 O O . GLY A 1 198 ? -0.035 -3.527 -4.878 1.00 79.56 198 GLY A O 1
ATOM 1471 N N . ALA A 1 199 ? -1.446 -4.339 -3.326 1.00 78.31 199 ALA A N 1
ATOM 1472 C CA . ALA A 1 199 ? -0.412 -4.855 -2.427 1.00 78.31 199 ALA A CA 1
ATOM 1473 C C . ALA A 1 199 ? 0.534 -5.860 -3.116 1.00 78.31 199 ALA A C 1
ATOM 1475 O O . ALA A 1 199 ? 0.090 -6.734 -3.866 1.00 78.31 199 ALA A O 1
ATOM 1476 N N . LEU A 1 200 ? 1.838 -5.745 -2.854 1.00 83.94 200 LEU A N 1
ATOM 1477 C CA . LEU A 1 200 ? 2.817 -6.756 -3.244 1.00 83.94 200 LEU A CA 1
ATOM 1478 C C . LEU A 1 200 ? 2.821 -7.878 -2.200 1.00 83.94 200 LEU A C 1
ATOM 1480 O O . LEU A 1 200 ? 2.779 -7.583 -1.005 1.00 83.94 200 LEU A O 1
ATOM 1484 N N . PRO A 1 201 ? 2.902 -9.151 -2.626 1.00 78.38 201 PRO A N 1
ATOM 1485 C CA . PRO A 1 201 ? 2.853 -10.292 -1.710 1.00 78.38 201 PRO A CA 1
ATOM 1486 C C . PRO A 1 201 ? 4.078 -10.372 -0.791 1.00 78.38 201 PRO A C 1
ATOM 1488 O O . PRO A 1 201 ? 4.006 -10.952 0.287 1.00 78.38 201 PRO A O 1
ATOM 1491 N N . VAL A 1 202 ? 5.201 -9.793 -1.214 1.00 84.06 202 VAL A N 1
ATOM 1492 C CA . VAL A 1 202 ? 6.443 -9.713 -0.444 1.00 84.06 202 VAL A CA 1
ATOM 1493 C C . VAL A 1 202 ? 7.042 -8.320 -0.567 1.00 84.06 202 VAL A C 1
ATOM 1495 O O . VAL A 1 202 ? 6.650 -7.521 -1.423 1.00 84.06 202 VAL A O 1
ATOM 1498 N N . ASN A 1 203 ? 7.996 -8.025 0.308 1.00 82.94 203 ASN A N 1
ATOM 1499 C CA . ASN A 1 203 ? 8.723 -6.772 0.270 1.00 82.94 203 ASN A CA 1
ATOM 1500 C C . ASN A 1 203 ? 9.642 -6.692 -0.962 1.00 82.94 203 ASN A C 1
ATOM 1502 O O . ASN A 1 203 ? 10.231 -7.688 -1.393 1.00 82.94 203 ASN A O 1
ATOM 1506 N N . VAL A 1 204 ? 9.764 -5.483 -1.512 1.00 87.81 204 VAL A N 1
ATOM 1507 C CA . VAL A 1 204 ? 10.675 -5.166 -2.615 1.00 87.81 204 VAL A CA 1
ATOM 1508 C C . VAL A 1 204 ? 11.444 -3.899 -2.291 1.00 87.81 204 VAL A C 1
ATOM 1510 O O . VAL A 1 204 ? 10.866 -2.930 -1.793 1.00 87.81 204 VAL A O 1
ATOM 1513 N N . ALA A 1 205 ? 12.733 -3.890 -2.611 1.00 86.38 205 ALA A N 1
ATOM 1514 C CA . ALA A 1 205 ? 13.612 -2.763 -2.331 1.00 86.38 205 ALA A CA 1
ATOM 1515 C C . ALA A 1 205 ? 14.458 -2.411 -3.555 1.00 86.38 205 ALA A C 1
ATOM 1517 O O . ALA A 1 205 ? 15.020 -3.289 -4.209 1.00 86.38 205 ALA A O 1
ATOM 1518 N N . LEU A 1 206 ? 14.576 -1.116 -3.848 1.00 87.62 206 LEU A N 1
ATOM 1519 C CA . LEU A 1 206 ? 15.520 -0.621 -4.844 1.00 87.62 206 LEU A CA 1
ATOM 1520 C C . LEU A 1 206 ? 16.940 -0.718 -4.278 1.00 87.62 206 LEU A C 1
ATOM 1522 O O . LEU A 1 206 ? 17.270 -0.037 -3.310 1.00 87.62 206 LEU A O 1
ATOM 1526 N N . LEU A 1 207 ? 17.778 -1.553 -4.887 1.00 86.38 207 LEU A N 1
ATOM 1527 C CA . LEU A 1 207 ? 19.177 -1.714 -4.493 1.00 86.38 207 LEU A CA 1
ATOM 1528 C C . LEU A 1 207 ? 20.083 -0.694 -5.168 1.00 86.38 207 LEU A C 1
ATOM 1530 O O . LEU A 1 207 ? 20.990 -0.150 -4.538 1.00 86.38 207 LEU A O 1
ATOM 1534 N N . ARG A 1 208 ? 19.885 -0.477 -6.471 1.00 82.75 208 ARG A N 1
ATOM 1535 C CA . ARG A 1 208 ? 20.795 0.345 -7.268 1.00 82.75 208 ARG A CA 1
ATOM 1536 C C . ARG A 1 208 ? 20.090 0.981 -8.456 1.00 82.75 208 ARG A C 1
ATOM 1538 O O . ARG A 1 208 ? 19.273 0.341 -9.106 1.00 82.75 208 ARG A O 1
ATOM 1545 N N . THR A 1 209 ? 20.505 2.203 -8.777 1.00 85.19 209 THR A N 1
ATOM 1546 C CA . THR A 1 209 ? 20.154 2.912 -10.011 1.00 85.19 209 THR A CA 1
ATOM 1547 C C . THR A 1 209 ? 21.421 3.185 -10.808 1.00 85.19 209 THR A C 1
ATOM 1549 O O . THR A 1 209 ? 22.437 3.596 -10.242 1.00 85.19 209 THR A O 1
ATOM 1552 N N . LEU A 1 210 ? 21.372 2.944 -12.115 1.00 81.00 210 LEU A N 1
ATOM 1553 C CA . LEU A 1 210 ? 22.482 3.145 -13.039 1.00 81.00 210 LEU A CA 1
ATOM 1554 C C . LEU A 1 210 ? 22.005 3.821 -14.318 1.00 81.00 210 LEU A C 1
ATOM 1556 O O . LEU A 1 210 ? 20.910 3.543 -14.803 1.00 81.00 210 LEU A O 1
ATOM 1560 N N . THR A 1 211 ? 22.862 4.657 -14.895 1.00 80.62 211 THR A N 1
ATOM 1561 C CA . THR A 1 211 ? 22.707 5.111 -16.278 1.00 80.62 211 THR A CA 1
ATOM 1562 C C . THR A 1 211 ? 23.419 4.117 -17.184 1.00 80.62 211 THR A C 1
ATOM 1564 O O . THR A 1 211 ? 24.554 3.725 -16.915 1.00 80.62 211 THR A O 1
ATOM 1567 N N . ALA A 1 212 ? 22.744 3.687 -18.239 1.00 81.25 212 ALA A N 1
ATOM 1568 C CA . ALA A 1 212 ? 23.281 2.766 -19.225 1.00 81.25 212 ALA A CA 1
ATOM 1569 C C . ALA A 1 212 ? 22.913 3.232 -20.635 1.00 81.25 212 ALA A C 1
ATOM 1571 O O . ALA A 1 212 ? 22.120 4.151 -20.818 1.00 81.2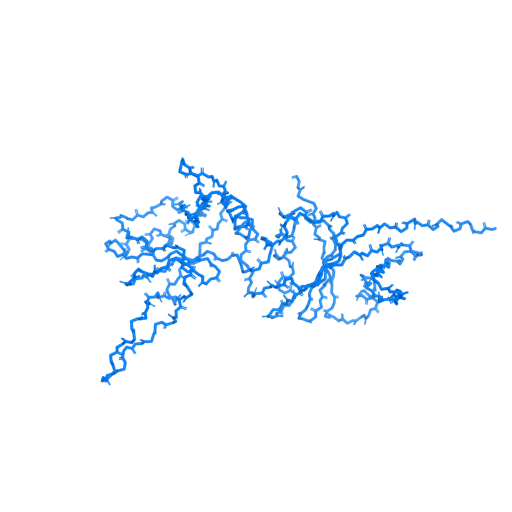5 212 ALA A O 1
ATOM 1572 N N . GLU A 1 213 ? 23.486 2.586 -21.638 1.00 79.44 213 GLU A N 1
ATOM 1573 C CA . GLU A 1 213 ? 23.167 2.803 -23.045 1.00 79.44 213 GLU A CA 1
ATOM 1574 C C . GLU A 1 213 ? 22.545 1.544 -23.636 1.00 79.44 213 GLU A C 1
ATOM 1576 O O . GLU A 1 213 ? 23.106 0.452 -23.518 1.00 79.44 213 GLU A O 1
ATOM 1581 N N . ARG A 1 214 ? 21.385 1.701 -24.275 1.00 77.19 214 ARG A N 1
ATOM 1582 C CA . ARG A 1 214 ? 20.706 0.666 -25.051 1.00 77.19 214 ARG A CA 1
ATOM 1583 C C . ARG A 1 214 ? 21.098 0.806 -26.518 1.00 77.19 214 ARG A C 1
ATOM 1585 O O . ARG A 1 214 ? 20.921 1.869 -27.103 1.00 77.19 214 ARG A O 1
ATOM 1592 N N . SER A 1 215 ? 21.584 -0.269 -27.125 1.00 75.56 215 SER A N 1
ATOM 1593 C CA . SER A 1 215 ? 21.873 -0.335 -28.561 1.00 75.56 215 SER A CA 1
ATOM 1594 C C . SER A 1 215 ? 21.307 -1.618 -29.154 1.00 75.56 215 SER A C 1
ATOM 159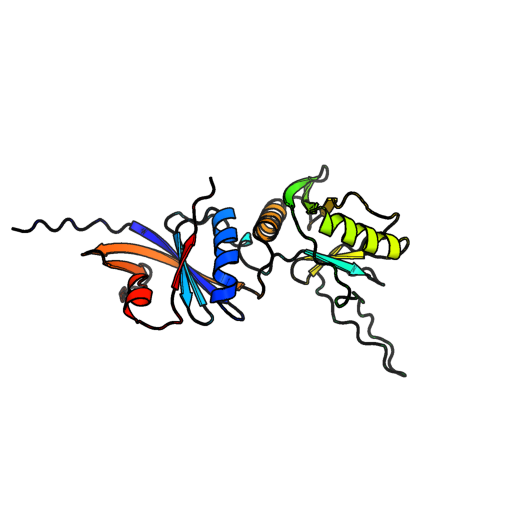6 O O . SER A 1 215 ? 21.308 -2.662 -28.500 1.00 75.56 215 SER A O 1
ATOM 1598 N N . GLU A 1 216 ? 20.818 -1.539 -30.387 1.00 72.44 216 GLU A N 1
ATOM 1599 C CA . GLU A 1 216 ? 20.292 -2.674 -31.134 1.00 72.44 216 GLU A CA 1
ATOM 1600 C C . GLU A 1 216 ? 21.192 -2.971 -32.336 1.00 72.44 216 GLU A C 1
ATOM 1602 O O . GLU A 1 216 ? 21.425 -2.108 -33.183 1.00 72.44 216 GLU A O 1
ATOM 1607 N N . VAL A 1 217 ? 21.713 -4.197 -32.393 1.00 64.94 217 VAL A N 1
ATOM 1608 C CA . VAL A 1 217 ? 22.596 -4.680 -33.464 1.00 64.94 217 VAL A CA 1
ATOM 1609 C C . VAL A 1 217 ? 22.056 -6.027 -33.931 1.00 64.94 217 VAL A C 1
ATOM 1611 O O . VAL A 1 217 ? 21.905 -6.917 -33.109 1.00 64.94 217 VAL A O 1
ATOM 1614 N N . ASP A 1 218 ? 21.712 -6.203 -35.208 1.00 63.38 218 ASP A N 1
ATOM 1615 C CA . ASP A 1 218 ? 21.180 -7.477 -35.743 1.00 63.38 218 ASP A CA 1
ATOM 1616 C C . ASP A 1 218 ? 19.987 -8.065 -34.958 1.00 63.38 218 ASP A C 1
ATOM 1618 O O . ASP A 1 218 ? 19.948 -9.257 -34.651 1.00 63.38 218 ASP A O 1
ATOM 1622 N N . GLY A 1 219 ? 19.029 -7.222 -34.554 1.00 57.59 219 GLY A N 1
ATOM 1623 C CA . GLY A 1 219 ? 17.878 -7.635 -33.730 1.00 57.59 219 GLY A CA 1
ATOM 1624 C C . GLY A 1 219 ? 18.238 -7.999 -32.282 1.00 57.59 219 GLY A C 1
ATOM 1625 O O . GLY A 1 219 ? 17.418 -8.520 -31.527 1.00 57.59 219 GLY A O 1
ATOM 1626 N N . THR A 1 220 ? 19.478 -7.729 -31.878 1.00 55.66 220 THR A N 1
ATOM 1627 C CA . THR A 1 220 ? 20.033 -8.029 -30.560 1.00 55.66 220 THR A CA 1
ATOM 1628 C C . THR A 1 220 ? 20.103 -6.731 -29.757 1.00 55.66 220 THR A C 1
ATOM 1630 O O . THR A 1 220 ? 20.966 -5.886 -29.988 1.00 55.66 220 THR A O 1
ATOM 1633 N N . THR A 1 221 ? 19.184 -6.552 -28.800 1.00 61.56 221 THR A N 1
ATOM 1634 C CA . THR A 1 221 ? 19.219 -5.411 -27.865 1.00 61.56 221 THR A CA 1
ATOM 1635 C C . THR A 1 221 ? 20.267 -5.642 -26.778 1.00 61.56 221 THR A C 1
ATOM 1637 O O . THR A 1 221 ? 20.169 -6.601 -26.012 1.00 61.56 221 THR A O 1
ATOM 1640 N N . THR A 1 222 ? 21.223 -4.728 -26.657 1.00 64.88 222 THR A N 1
ATOM 1641 C CA . THR A 1 222 ? 22.266 -4.717 -25.626 1.00 64.88 222 THR A CA 1
ATOM 1642 C C . THR A 1 222 ? 22.117 -3.497 -24.729 1.00 64.88 222 THR A C 1
ATOM 1644 O O . THR A 1 222 ? 21.779 -2.419 -25.209 1.00 64.88 222 THR A O 1
ATOM 1647 N N . VAL A 1 223 ? 22.364 -3.670 -23.429 1.00 65.12 223 VAL A N 1
ATOM 1648 C CA . VAL A 1 223 ? 22.395 -2.578 -22.447 1.00 65.12 223 VAL A CA 1
ATOM 1649 C C . VAL A 1 223 ? 23.761 -2.573 -21.764 1.00 65.12 223 VAL A C 1
ATOM 1651 O O . VAL A 1 223 ? 24.150 -3.574 -21.161 1.00 65.12 223 VAL A O 1
ATOM 1654 N N . SER A 1 224 ? 24.492 -1.463 -21.870 1.00 66.44 224 SER A N 1
ATOM 1655 C CA . SER A 1 224 ? 25.862 -1.322 -21.353 1.00 66.44 224 SER A CA 1
ATOM 1656 C C . SER A 1 224 ? 25.946 -0.233 -20.285 1.00 66.44 224 SER A C 1
ATOM 1658 O O . SER A 1 224 ? 25.513 0.891 -20.515 1.00 66.44 224 SER A O 1
ATOM 1660 N N . ASP A 1 225 ? 26.505 -0.560 -19.116 1.00 65.00 225 ASP A N 1
ATOM 1661 C CA . ASP A 1 225 ? 26.699 0.379 -17.999 1.00 65.00 225 ASP A CA 1
ATOM 1662 C C . ASP A 1 225 ? 27.804 1.389 -18.344 1.00 65.00 225 ASP A C 1
ATOM 1664 O O . ASP A 1 225 ? 28.976 1.023 -18.466 1.00 65.00 225 ASP A O 1
ATOM 1668 N N . THR A 1 226 ? 27.430 2.660 -18.491 1.00 61.44 226 THR A N 1
ATOM 1669 C CA . THR A 1 226 ? 28.346 3.747 -18.866 1.00 61.44 226 THR A CA 1
ATOM 1670 C C . THR A 1 226 ? 29.151 4.293 -17.686 1.00 61.44 226 THR A C 1
ATOM 1672 O O . THR A 1 226 ? 30.084 5.069 -17.888 1.00 61.44 226 THR A O 1
ATOM 1675 N N . SER A 1 227 ? 28.858 3.871 -16.450 1.00 54.69 227 SER A N 1
ATOM 1676 C CA . SER A 1 227 ? 29.592 4.298 -15.248 1.00 54.69 227 SER A CA 1
ATOM 1677 C C . SER A 1 227 ? 30.913 3.545 -15.029 1.00 54.69 227 SER A C 1
ATOM 1679 O O . SER A 1 227 ? 31.742 3.943 -14.203 1.00 54.69 227 SER A O 1
ATOM 1681 N N . LEU A 1 228 ? 31.144 2.458 -15.771 1.00 50.03 228 LEU A N 1
ATOM 1682 C CA . LEU A 1 228 ? 32.348 1.640 -15.663 1.00 50.03 228 LEU A CA 1
ATOM 1683 C C . LEU A 1 228 ? 33.471 2.167 -16.567 1.00 50.03 228 LEU A C 1
ATOM 1685 O O . LEU A 1 228 ? 33.311 2.321 -17.772 1.00 50.03 228 LEU A O 1
ATOM 1689 N N . ARG A 1 229 ? 34.663 2.359 -15.982 1.00 37.09 229 ARG A N 1
ATOM 1690 C CA . ARG A 1 229 ? 35.888 2.828 -16.671 1.00 37.09 229 ARG A CA 1
ATOM 1691 C C . ARG A 1 229 ? 36.351 1.887 -17.800 1.00 37.09 229 ARG A C 1
ATOM 1693 O O . ARG A 1 229 ? 37.046 2.313 -18.713 1.00 37.09 229 ARG A O 1
ATOM 1700 N N . TYR A 1 230 ? 35.926 0.627 -17.720 1.00 36.97 230 TYR A N 1
ATOM 1701 C CA . TYR A 1 230 ? 35.870 -0.336 -18.813 1.00 36.97 230 TYR A CA 1
ATOM 1702 C C . TYR A 1 230 ? 34.456 -0.917 -18.789 1.00 36.97 230 TYR A C 1
ATOM 1704 O O . TYR A 1 230 ? 34.187 -1.751 -17.914 1.00 36.97 230 TYR A O 1
ATOM 1712 N N . PRO A 1 231 ? 33.536 -0.470 -19.663 1.00 46.47 231 PRO A N 1
ATOM 1713 C CA . PRO A 1 231 ? 32.215 -1.064 -19.750 1.00 46.47 231 PRO A CA 1
ATOM 1714 C C . PRO A 1 231 ? 32.418 -2.497 -20.227 1.00 46.47 231 PRO A C 1
ATOM 1716 O O . PRO A 1 231 ? 32.574 -2.773 -21.412 1.00 46.47 231 PRO A O 1
ATOM 1719 N N . THR A 1 232 ? 32.492 -3.434 -19.286 1.00 39.91 232 THR A N 1
ATOM 1720 C CA . THR A 1 232 ? 32.252 -4.824 -19.636 1.00 39.91 232 THR A CA 1
ATOM 1721 C C . THR A 1 232 ? 30.783 -4.853 -20.017 1.00 39.91 232 THR A C 1
ATOM 1723 O O . THR A 1 232 ? 29.953 -4.477 -19.182 1.00 39.91 232 THR A O 1
ATOM 1726 N N . PRO A 1 233 ? 30.425 -5.228 -21.258 1.00 43.53 233 PRO A N 1
ATOM 1727 C CA . PRO A 1 233 ? 29.038 -5.487 -21.570 1.00 43.53 233 PRO A CA 1
ATOM 1728 C C . PRO A 1 233 ? 28.648 -6.683 -20.707 1.00 43.53 233 PRO A C 1
ATOM 1730 O O . PRO A 1 233 ? 28.819 -7.842 -21.087 1.00 43.53 233 PRO A O 1
ATOM 1733 N N . LYS A 1 234 ? 28.147 -6.421 -19.496 1.00 44.66 234 LYS A N 1
ATOM 1734 C CA . LYS A 1 234 ? 27.256 -7.368 -18.854 1.00 44.66 234 LYS A CA 1
ATOM 1735 C C . LYS A 1 234 ? 26.156 -7.526 -19.882 1.00 44.66 234 LYS A C 1
ATOM 1737 O O . LYS A 1 234 ? 25.495 -6.548 -20.212 1.00 44.66 234 LYS A O 1
ATOM 1742 N N . ARG A 1 235 ? 26.039 -8.717 -20.468 1.00 44.31 235 ARG A N 1
ATOM 1743 C CA . ARG A 1 235 ? 24.963 -9.039 -21.405 1.00 44.31 235 ARG A CA 1
ATOM 1744 C C . ARG A 1 235 ? 23.651 -9.040 -20.613 1.00 44.31 235 ARG A C 1
ATOM 1746 O O . ARG A 1 235 ? 23.121 -10.090 -20.277 1.00 44.31 235 ARG A O 1
ATOM 1753 N N . TRP A 1 236 ? 23.178 -7.849 -20.258 1.00 47.06 236 TRP A N 1
ATOM 1754 C CA . TRP A 1 236 ? 21.841 -7.552 -19.778 1.00 47.06 236 TRP A CA 1
ATOM 1755 C C . TRP A 1 236 ? 20.966 -7.636 -20.995 1.00 47.06 236 TRP A C 1
ATOM 1757 O O . TRP A 1 236 ? 20.893 -6.719 -21.810 1.00 47.06 236 TRP A O 1
ATOM 1767 N N . HIS A 1 237 ? 20.448 -8.823 -21.206 1.00 45.41 237 HIS A N 1
ATOM 1768 C CA . HIS A 1 237 ? 19.909 -9.153 -22.490 1.00 45.41 237 HIS A CA 1
ATOM 1769 C C . HIS A 1 237 ? 18.513 -9.693 -22.218 1.00 45.41 237 HIS A C 1
ATOM 1771 O O . HIS A 1 237 ? 18.386 -10.816 -21.725 1.00 45.41 237 HIS A O 1
ATOM 1777 N N . PRO A 1 238 ? 17.468 -8.922 -22.557 1.00 43.47 238 PRO A N 1
ATOM 1778 C CA . PRO A 1 238 ? 16.129 -9.472 -22.737 1.00 43.47 238 PRO A CA 1
ATOM 1779 C C . PRO A 1 238 ? 16.196 -10.719 -23.637 1.00 43.47 238 PRO A C 1
ATOM 1781 O O . PRO A 1 238 ? 15.579 -11.741 -23.351 1.00 43.47 238 PRO A O 1
ATOM 1784 N N . ALA A 1 239 ? 17.084 -10.697 -24.643 1.00 39.25 239 ALA A N 1
ATOM 1785 C CA . ALA A 1 239 ? 17.363 -11.853 -25.482 1.00 39.25 239 ALA A CA 1
ATOM 1786 C C . ALA A 1 239 ? 18.247 -12.933 -24.831 1.00 39.25 239 ALA A C 1
ATOM 1788 O O . ALA A 1 239 ? 18.117 -14.064 -25.249 1.00 39.25 239 ALA A O 1
ATOM 1789 N N . ALA A 1 240 ? 19.089 -12.695 -23.810 1.00 42.47 240 ALA A N 1
ATOM 1790 C CA . ALA A 1 240 ? 19.724 -13.812 -23.073 1.00 42.47 240 ALA A CA 1
ATOM 1791 C C . ALA A 1 240 ? 18.742 -14.481 -22.117 1.00 42.47 240 ALA A C 1
ATOM 1793 O O . ALA A 1 240 ? 18.887 -15.662 -21.854 1.00 42.47 240 ALA A O 1
ATOM 1794 N N . CYS A 1 241 ? 17.717 -13.773 -21.649 1.00 45.34 241 CYS A N 1
ATOM 1795 C CA . CYS A 1 241 ? 16.571 -14.387 -20.988 1.00 45.34 241 CYS A CA 1
ATOM 1796 C C . CYS A 1 241 ? 15.876 -15.361 -21.971 1.00 45.34 241 CYS A C 1
ATOM 1798 O O . CYS A 1 241 ? 15.768 -16.547 -21.676 1.00 45.34 241 CYS A O 1
ATOM 1800 N N . ALA A 1 242 ? 15.592 -14.907 -23.203 1.00 39.09 242 ALA A N 1
ATOM 1801 C CA . ALA A 1 242 ? 15.026 -15.731 -24.284 1.00 39.09 242 ALA A CA 1
ATOM 1802 C C . ALA A 1 242 ? 15.977 -16.811 -24.868 1.00 39.09 242 ALA A C 1
ATOM 1804 O O . ALA A 1 242 ? 15.520 -17.864 -25.300 1.00 39.09 242 ALA A O 1
ATOM 1805 N N . LEU A 1 243 ? 17.296 -16.578 -24.884 1.00 37.94 243 LEU A N 1
ATOM 1806 C CA . LEU A 1 243 ? 18.325 -17.482 -25.426 1.00 37.94 243 LEU A CA 1
ATOM 1807 C C . LEU A 1 243 ? 18.879 -18.446 -24.370 1.00 37.94 243 LEU A C 1
ATOM 1809 O O . LEU A 1 243 ? 19.435 -19.474 -24.742 1.00 37.94 243 LEU A O 1
ATOM 1813 N N . SER A 1 244 ? 18.769 -18.140 -23.069 1.00 44.91 244 SER A N 1
ATOM 1814 C CA . SER A 1 244 ? 19.327 -19.002 -22.015 1.00 44.91 244 SER A CA 1
ATOM 1815 C C . SER A 1 244 ? 18.544 -20.293 -21.814 1.00 44.91 244 SER A C 1
ATOM 1817 O O . SER A 1 244 ? 19.064 -21.175 -21.135 1.00 44.91 244 SER A O 1
ATOM 1819 N N . GLN A 1 245 ? 17.330 -20.403 -22.381 1.00 43.97 245 GLN A N 1
ATOM 1820 C CA . GLN A 1 245 ? 16.422 -21.545 -22.200 1.00 43.97 245 GLN A CA 1
ATOM 1821 C C . GLN A 1 245 ? 16.275 -21.975 -20.727 1.00 43.97 245 GLN A C 1
ATOM 1823 O O . GLN A 1 245 ? 15.984 -23.131 -20.440 1.00 43.97 245 GLN A O 1
ATOM 1828 N N . ARG A 1 246 ? 16.515 -21.061 -19.778 1.00 50.69 246 ARG A N 1
ATOM 1829 C CA . ARG A 1 246 ? 16.223 -21.289 -18.367 1.00 50.69 246 ARG A CA 1
ATOM 1830 C C . ARG A 1 246 ? 14.783 -20.869 -18.154 1.00 50.69 246 ARG A C 1
ATOM 1832 O O . ARG A 1 246 ? 14.461 -19.701 -18.367 1.00 50.69 246 ARG A O 1
ATOM 1839 N N . ASP A 1 247 ? 13.952 -21.813 -17.732 1.00 54.19 247 ASP A N 1
ATOM 1840 C CA . ASP A 1 247 ? 12.519 -21.616 -17.485 1.00 54.19 247 ASP A CA 1
ATOM 1841 C C . ASP A 1 247 ? 12.231 -20.502 -16.447 1.00 54.19 247 ASP A C 1
ATOM 1843 O O . ASP A 1 247 ? 11.112 -20.006 -16.334 1.00 54.19 247 ASP A O 1
ATOM 1847 N N . ASP A 1 248 ? 13.261 -20.058 -15.724 1.00 62.09 248 ASP A N 1
ATOM 1848 C CA . ASP A 1 248 ? 13.209 -19.119 -14.603 1.00 62.09 248 ASP A CA 1
ATOM 1849 C C . ASP A 1 248 ? 13.427 -17.637 -14.994 1.00 62.09 248 ASP A C 1
ATOM 1851 O O . ASP A 1 248 ? 13.466 -16.772 -14.115 1.00 62.09 248 ASP A O 1
ATOM 1855 N N . CYS A 1 249 ? 13.586 -17.317 -16.286 1.00 64.94 249 CYS A N 1
ATOM 1856 C CA . CYS A 1 249 ? 13.820 -15.950 -16.770 1.00 64.94 249 CYS A CA 1
ATOM 1857 C C . CYS A 1 249 ? 12.737 -15.510 -17.772 1.00 64.94 249 CYS A C 1
ATOM 1859 O O . CYS A 1 249 ? 12.587 -16.109 -18.834 1.00 64.94 249 CYS A O 1
ATOM 1861 N N . HIS A 1 250 ? 12.018 -14.419 -17.480 1.00 75.69 250 HIS A N 1
ATOM 1862 C CA . HIS A 1 250 ? 11.043 -13.821 -18.404 1.00 75.69 250 HIS A CA 1
ATOM 1863 C C . HIS A 1 250 ? 11.050 -12.286 -18.356 1.00 75.69 250 HIS A C 1
ATOM 1865 O O . HIS A 1 250 ? 11.570 -11.677 -17.421 1.00 75.69 250 HIS A O 1
ATOM 1871 N N . VAL A 1 251 ? 10.483 -11.654 -19.388 1.00 79.06 251 VAL A N 1
ATOM 1872 C CA . VAL A 1 251 ? 10.427 -10.192 -19.542 1.00 79.06 251 VAL A CA 1
ATOM 1873 C C . VAL A 1 251 ? 8.975 -9.733 -19.542 1.00 79.06 251 VAL A C 1
ATOM 1875 O O . VAL A 1 251 ? 8.144 -10.279 -20.264 1.00 79.06 251 VAL A O 1
ATOM 1878 N N . LEU A 1 252 ? 8.680 -8.711 -18.744 1.00 80.25 252 LEU A N 1
ATOM 1879 C CA . LEU A 1 252 ? 7.383 -8.047 -18.688 1.00 80.25 252 LEU A CA 1
ATOM 1880 C C . LEU A 1 252 ? 7.519 -6.617 -19.201 1.00 80.25 252 LEU A C 1
ATOM 1882 O O . LEU A 1 252 ? 8.473 -5.914 -18.874 1.00 80.25 252 LEU A O 1
ATOM 1886 N N . VAL A 1 253 ? 6.543 -6.170 -19.984 1.00 83.06 253 VAL A N 1
ATOM 1887 C CA . VAL A 1 253 ? 6.476 -4.772 -20.415 1.00 83.06 253 VAL A CA 1
ATOM 1888 C C . VAL A 1 253 ? 5.873 -3.944 -19.287 1.00 83.06 253 VAL A C 1
ATOM 1890 O O . VAL A 1 253 ? 4.812 -4.279 -18.761 1.00 83.06 253 VAL A O 1
ATOM 1893 N N . VAL A 1 254 ? 6.542 -2.849 -18.939 1.00 78.00 254 VAL A N 1
ATOM 1894 C CA . VAL A 1 254 ? 5.987 -1.775 -18.116 1.00 78.00 254 VAL A CA 1
ATOM 1895 C C . VAL A 1 254 ? 5.376 -0.754 -19.079 1.00 78.00 254 VAL A C 1
ATOM 1897 O O . VAL A 1 254 ? 6.125 -0.022 -19.735 1.00 78.00 254 VAL A O 1
ATOM 1900 N N . PRO A 1 255 ? 4.042 -0.739 -19.246 1.00 77.50 255 PRO A N 1
ATOM 1901 C CA . PRO A 1 255 ? 3.402 0.113 -20.236 1.00 77.50 255 PRO A CA 1
ATOM 1902 C C . PRO A 1 255 ? 3.415 1.575 -19.787 1.00 77.50 255 PRO A C 1
ATOM 1904 O O . PRO A 1 255 ? 3.390 1.870 -18.593 1.00 77.50 255 PRO A O 1
ATOM 1907 N N . ALA A 1 256 ? 3.365 2.494 -20.750 1.00 72.62 256 ALA A N 1
ATOM 1908 C CA . ALA A 1 256 ? 2.974 3.867 -20.454 1.00 72.62 256 ALA A CA 1
ATOM 1909 C C . ALA A 1 256 ? 1.534 3.888 -19.915 1.00 72.62 256 ALA A C 1
ATOM 1911 O O . ALA A 1 256 ? 0.677 3.137 -20.390 1.00 72.62 256 ALA A O 1
ATOM 1912 N N . GLN A 1 257 ? 1.269 4.730 -18.915 1.00 64.69 257 GLN A N 1
ATOM 1913 C CA . GLN A 1 257 ? -0.108 5.024 -18.515 1.00 64.69 257 GLN A CA 1
ATOM 1914 C C . GLN A 1 257 ? -0.805 5.779 -19.667 1.00 64.69 257 GLN A C 1
ATOM 1916 O O . GLN A 1 257 ? -0.141 6.593 -20.317 1.00 64.69 257 GLN A O 1
ATOM 1921 N N . PRO A 1 258 ? -2.085 5.485 -19.957 1.00 48.16 258 PRO A N 1
ATOM 1922 C CA . PRO A 1 258 ? -2.867 6.216 -20.953 1.00 48.16 258 PRO A CA 1
ATOM 1923 C C . PRO A 1 258 ? -3.130 7.673 -20.554 1.00 48.16 258 PRO A C 1
ATOM 1925 O O . PRO A 1 258 ? -3.140 7.968 -19.336 1.00 48.16 258 PRO A O 1
#

Sequence (258 aa):
MATWLAVAAVPVTVLEIQVDGDAAAVAPPLARRLATHGAVGELVVQPGRLWLVASSGPGELTGAFGRGELRFAPAFETPEPGTVPRLYEPPVKGREAPKTWHVREAEAMHPRLVEVKASVDMGGHPVVSATFDEAGKAEFHALTKRLVGQKLAILVDEQVMSVPVVREPIPGGRVMVTLGAPGRSDEAEQLAARLRGGALPVNVALLRTLTAERSEVDGTTTVSDTSLRYPTPKRWHPAACALSQRDDCHVLVVPAQP

Foldseek 3Di:
DPPFPWDDWAKWKKFKKFFPDQQVLQVVLLLQLQQLQVFFAKWKFFGRIIMGTGNDDGHPCPLSFAFLFKKKFFWADWDDFFDQADADDDDDPPDDDPPGTYTNVVRIDTFAFDAWDWDADPQQWIKIKTAGDQVRLVVQLVVLQVQAQGWMFIDTSRTGQTIDRRNHRRNRRMDMGTHDDGPVSVVNSSSRSSNVSPGGPTGMDTDDMFIWIWTAGPNWIFTWGPVDPDTPRPRPGQVCLVVVPDPRIHMDTSHHDD

Radius of gyration: 22.71 Å; chains: 1; bounding box: 57×44×87 Å

Secondary structure (DSSP, 8-state):
------PPPEEEEEEEEEESS-HHHHHHHHHHHHHHTT--EEEEEETTEEEEEESS-----GGGSS---EEEEEESS-PPTTPPPBP-PPPPTTSPPPS--BB-GGG-B---EEEEEEEE-TTS-EEEEEEE-HHHHHHHHHHHHHSTTSEEEEEETTEEEE--B--S--TT-EEEEE-SSTT-HHHHHHHHHHHHT---SS-EEEEEEEEEEEEEETTEEEEEETTSSS-----B-HHHHHHS--TT-EEEEEPPP-